Protein AF-A0A285PRT4-F1 (afdb_monomer)

Mean predicted aligned error: 6.95 Å

pLDDT: mean 87.88, std 9.85, range [46.91, 98.06]

InterPro domains:
  IPR010144 CRISPR-associated protein, Csd1-type [PF09709] (4-267)

Nearest PDB structures (foldseek):
  8dfa-assembly1_I  TM=7.332E-01  e=2.920E-06  Nitratidesulfovibrio vulgaris str. Hildenborough
  8dfo-assembly1_I  TM=7.063E-01  e=5.427E-06  Nitratidesulfovibrio vulgaris str. Hildenborough
  8g9t-assembly1_G  TM=7.443E-01  e=2.727E-01  Neisseria lactamica
  6wke-assembly2_B  TM=1.524E-01  e=1.837E+00  Streptomyces sp.

Solven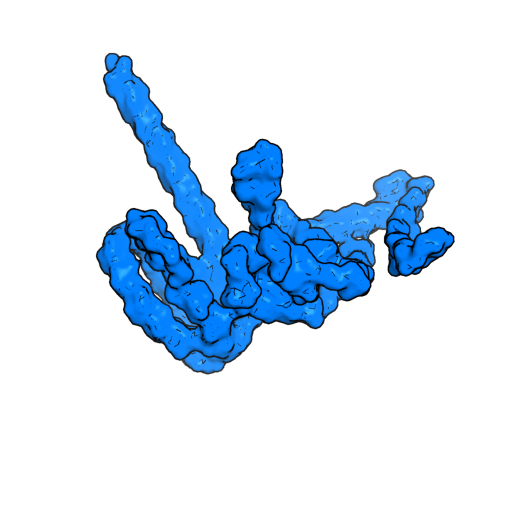t-accessible surface area (backbone atoms only — not comparable to full-atom values): 15715 Å² total; per-residue (Å²): 100,53,74,86,40,76,49,74,52,75,38,72,44,70,89,44,97,96,45,75,44,80,78,40,78,47,79,30,59,14,54,50,48,41,52,44,52,52,29,45,50,47,42,42,65,47,23,44,27,73,38,71,45,76,37,78,90,74,75,39,77,45,77,48,77,41,43,75,49,51,64,54,48,21,29,48,46,70,28,43,83,55,89,96,43,66,49,54,59,66,72,62,36,50,57,42,26,66,65,42,48,47,29,37,63,72,62,42,80,73,60,63,66,57,43,51,45,15,29,55,50,42,47,40,53,84,84,39,91,45,68,73,58,39,52,45,24,36,30,46,21,26,16,46,38,47,33,53,37,47,75,70,70,44,84,76,84,48,85,68,36,62,90,48,69,39,7,48,53,17,30,48,45,28,48,53,30,50,54,44,48,50,52,32,59,77,69,69,51,93,70,84,39,65,39,65,71,41,38,43,55,30,37,47,34,38,45,73,4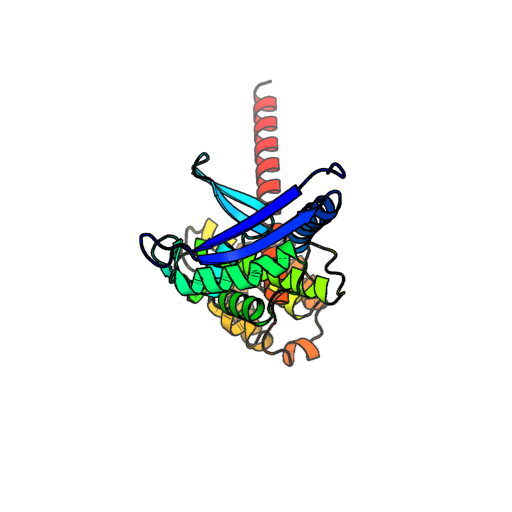1,43,57,57,41,53,65,68,42,50,68,44,50,65,71,47,45,80,78,38,44,67,60,53,49,52,45,48,55,53,55,71,73,48,59,66,70,61,42,66,68,42,60,59,54,55,46,50,16,50,31,8,21,53,34,43,43,50,51,55,51,52,50,54,51,51,55,49,51,54,51,52,53,53,51,52,54,50,53,61,59,73,75,108

Secondary structure (DSSP, 8-state):
--TT-EEEEEEEEEEETTEEEEEEEEEEETTHHHHHHHHHHHHHHHS-EEEEEEETTTTEEEEEEEPPPHHHHHHHHH-EEETTEEE--HHHHHHHHHHHHHHHHS-PPPPHHHHHHHHHHHT-GGG-S-HHHHHHHHHHHHHHHHHHHHHTT-----SS--SSHHHHHHHHHHHHHHHHHHHHHHTT-----HHHHSHHHHHH-HHHHHHHHHHHHHHHHHHHGGGGHHHHHHHHHHHHTS-HHHHHH--S--HHHHHHHHHHHHHHHHHHHHHHHHHHHHHHHHHHHHT-

Radius of gyration: 22.38 Å; Cα contacts (8 Å, |Δi|>4): 390; chains: 1; bounding box: 63×61×60 Å

Structure (mmCIF, N/CA/C/O backbone):
data_AF-A0A285PRT4-F1
#
_entry.id   AF-A0A285PRT4-F1
#
loop_
_atom_site.group_PDB
_atom_site.id
_atom_site.type_symbol
_atom_site.label_atom_id
_atom_site.label_alt_id
_atom_site.label_comp_id
_atom_site.label_asym_id
_atom_site.label_entity_id
_atom_site.label_seq_id
_atom_site.pdbx_PDB_ins_code
_atom_site.Cartn_x
_atom_site.Cartn_y
_atom_site.Cartn_z
_atom_site.occupancy
_atom_site.B_iso_or_equiv
_atom_site.auth_seq_id
_atom_site.auth_comp_id
_atom_site.auth_asym_id
_atom_site.auth_atom_id
_atom_site.pdbx_PDB_model_num
ATOM 1 N N . MET A 1 1 ? 9.765 19.095 -27.773 1.00 62.72 1 MET A N 1
ATOM 2 C CA . MET A 1 1 ? 11.198 19.286 -28.070 1.00 62.72 1 MET A CA 1
ATOM 3 C C . MET A 1 1 ? 11.356 19.760 -29.506 1.00 62.72 1 MET A C 1
ATOM 5 O O . MET A 1 1 ? 10.441 19.552 -30.297 1.00 62.72 1 MET A O 1
ATOM 9 N N . ARG A 1 2 ? 12.449 20.467 -29.826 1.00 72.88 2 ARG A N 1
ATOM 10 C CA . ARG A 1 2 ? 12.731 20.889 -31.208 1.00 72.88 2 ARG A CA 1
ATOM 11 C C . ARG A 1 2 ? 13.207 19.683 -32.026 1.00 72.88 2 ARG A C 1
ATOM 13 O O . ARG A 1 2 ? 13.774 18.753 -31.462 1.00 72.88 2 ARG A O 1
ATOM 20 N N . ALA A 1 3 ? 12.992 19.709 -33.340 1.00 71.69 3 ALA A N 1
ATOM 21 C CA . ALA A 1 3 ? 13.326 18.594 -34.232 1.00 71.69 3 ALA A CA 1
ATOM 22 C C . ALA A 1 3 ? 14.834 18.267 -34.298 1.00 71.69 3 ALA A C 1
ATOM 24 O O . ALA A 1 3 ? 15.202 17.166 -34.683 1.00 71.69 3 ALA A O 1
ATOM 25 N N . ASP A 1 4 ? 15.696 19.198 -33.892 1.00 81.19 4 ASP A N 1
ATOM 26 C CA . ASP A 1 4 ? 17.157 19.075 -33.850 1.00 81.19 4 ASP A CA 1
ATOM 27 C C . ASP A 1 4 ? 17.705 18.633 -32.479 1.00 81.19 4 ASP A C 1
ATOM 29 O O . ASP A 1 4 ? 18.915 18.523 -32.295 1.00 81.19 4 ASP A O 1
ATOM 33 N N . SER A 1 5 ? 16.836 18.399 -31.492 1.00 82.38 5 SER A N 1
ATOM 34 C CA . SER A 1 5 ? 17.254 18.006 -30.142 1.00 82.38 5 SER A CA 1
ATOM 35 C C . SER A 1 5 ? 17.653 16.528 -30.089 1.00 82.38 5 SER A C 1
ATOM 37 O O . SER A 1 5 ? 16.990 15.687 -30.680 1.00 82.38 5 SER A O 1
ATOM 39 N N . HIS A 1 6 ? 18.703 16.192 -29.341 1.00 83.56 6 HIS A N 1
ATOM 40 C CA . HIS A 1 6 ? 19.102 14.809 -29.072 1.00 83.56 6 HIS A CA 1
ATOM 41 C C . HIS A 1 6 ? 19.232 14.614 -27.561 1.00 83.56 6 HIS A C 1
ATOM 43 O O . HIS A 1 6 ? 19.940 15.372 -26.894 1.00 83.56 6 HIS A O 1
ATOM 49 N N . PHE A 1 7 ? 18.521 13.630 -27.017 1.00 82.44 7 PHE A N 1
ATOM 50 C CA . PHE A 1 7 ? 18.492 13.342 -25.588 1.00 82.44 7 PHE A CA 1
ATOM 51 C C . PHE A 1 7 ? 18.887 11.890 -25.334 1.00 82.44 7 PHE A C 1
ATOM 53 O O . PHE A 1 7 ? 18.395 10.983 -25.998 1.00 82.44 7 PHE A O 1
ATOM 60 N N . VAL A 1 8 ? 19.747 11.671 -24.340 1.00 85.38 8 VAL A N 1
ATOM 61 C CA . VAL A 1 8 ? 20.212 10.337 -23.955 1.00 85.38 8 VAL A CA 1
ATOM 62 C C . VAL A 1 8 ? 19.895 10.099 -22.486 1.00 85.38 8 VAL A C 1
ATOM 64 O O . VAL A 1 8 ? 20.327 10.856 -21.615 1.00 85.38 8 VAL A O 1
ATOM 67 N N . LEU A 1 9 ? 19.163 9.024 -22.209 1.00 84.75 9 LEU A N 1
ATOM 68 C CA . LEU A 1 9 ? 18.952 8.496 -20.871 1.00 84.75 9 LEU A CA 1
ATOM 69 C C . LEU A 1 9 ? 19.899 7.318 -20.649 1.00 84.75 9 LEU A C 1
ATOM 71 O O . LEU A 1 9 ? 19.700 6.238 -21.201 1.00 84.75 9 LEU A O 1
ATOM 75 N N . LEU A 1 10 ? 20.916 7.535 -19.818 1.00 86.38 10 LEU A N 1
ATOM 76 C CA . LEU A 1 10 ? 21.952 6.552 -19.520 1.00 86.38 10 LEU A CA 1
ATOM 77 C C . LEU A 1 10 ? 21.890 6.141 -18.043 1.00 86.38 10 LEU A C 1
ATOM 79 O O . LEU A 1 10 ? 22.011 6.976 -17.148 1.00 86.38 10 LEU A O 1
ATOM 83 N N . GLY A 1 11 ? 21.728 4.846 -17.794 1.00 83.31 11 GLY A N 1
ATOM 84 C CA . GLY A 1 11 ? 21.928 4.209 -16.499 1.00 83.31 11 GLY A CA 1
ATOM 85 C C . GLY A 1 11 ? 23.257 3.464 -16.493 1.00 83.31 11 GLY A C 1
ATOM 86 O O . GLY A 1 11 ? 23.516 2.631 -17.365 1.00 83.31 11 GLY A O 1
ATOM 87 N N . VAL A 1 12 ? 24.092 3.750 -15.498 1.00 85.44 12 VAL A N 1
ATOM 88 C CA . VAL A 1 12 ? 25.395 3.106 -15.301 1.00 85.44 12 VAL A CA 1
ATOM 89 C C . VAL A 1 12 ? 25.484 2.506 -13.905 1.00 85.44 12 VAL A C 1
ATOM 91 O O . VAL A 1 12 ? 25.003 3.107 -12.945 1.00 85.44 12 VAL A O 1
ATOM 94 N N . ASP A 1 13 ? 26.125 1.346 -13.799 1.00 79.25 13 ASP A N 1
ATOM 95 C CA . ASP A 1 13 ? 26.456 0.706 -12.528 1.00 79.25 13 ASP A CA 1
ATOM 96 C C . ASP A 1 13 ? 27.974 0.585 -12.360 1.00 79.25 13 ASP A C 1
ATOM 98 O O . ASP A 1 13 ? 28.704 0.194 -13.277 1.00 79.25 13 ASP A O 1
ATOM 102 N N . ALA A 1 14 ? 28.455 0.925 -11.166 1.00 74.94 14 ALA A N 1
ATOM 103 C CA . ALA A 1 14 ? 29.858 0.851 -10.782 1.00 74.94 14 ALA A CA 1
ATOM 104 C C . ALA A 1 14 ? 30.095 -0.417 -9.956 1.00 74.94 14 ALA A C 1
ATOM 106 O O . ALA A 1 14 ? 30.409 -0.354 -8.769 1.00 74.94 14 ALA A O 1
ATOM 107 N N . ALA A 1 15 ? 29.951 -1.582 -10.593 1.00 63.44 15 ALA A N 1
ATOM 108 C CA . ALA A 1 15 ? 30.092 -2.873 -9.919 1.00 63.44 15 ALA A CA 1
ATOM 109 C C . ALA A 1 15 ? 31.497 -3.102 -9.311 1.00 63.44 15 ALA A C 1
ATOM 111 O O . ALA A 1 15 ? 31.645 -3.885 -8.374 1.00 63.44 15 ALA A O 1
ATOM 112 N N . THR A 1 16 ? 32.537 -2.422 -9.818 1.00 66.38 16 THR A N 1
ATOM 113 C CA . THR A 1 16 ? 33.907 -2.456 -9.270 1.00 66.38 16 THR A CA 1
ATOM 114 C C . THR A 1 16 ? 34.588 -1.096 -9.397 1.00 66.38 16 THR A C 1
ATOM 116 O O . THR A 1 16 ? 34.427 -0.422 -10.415 1.00 66.38 16 THR A O 1
ATOM 119 N N . THR A 1 17 ? 35.412 -0.713 -8.418 1.00 69.50 17 THR A N 1
ATOM 120 C CA . THR A 1 17 ? 36.200 0.530 -8.457 1.00 69.50 17 THR A CA 1
ATOM 121 C C . THR A 1 17 ? 37.014 0.623 -9.752 1.00 69.50 17 THR A C 1
ATOM 123 O O . THR A 1 17 ? 37.868 -0.220 -10.017 1.00 69.50 17 THR A O 1
ATOM 126 N N . GLY A 1 18 ? 36.739 1.643 -10.570 1.00 74.62 18 GLY A N 1
ATOM 127 C CA . GLY A 1 18 ? 37.430 1.888 -11.842 1.00 74.62 18 GLY A CA 1
ATOM 128 C C . GLY A 1 18 ? 36.812 1.235 -13.088 1.00 74.62 18 GLY A C 1
ATOM 129 O O . GLY A 1 18 ? 37.337 1.450 -14.177 1.00 74.62 18 GLY A O 1
ATOM 130 N N . ARG A 1 19 ? 35.705 0.479 -12.980 1.00 78.00 19 ARG A N 1
ATOM 131 C CA . ARG A 1 19 ? 34.934 -0.013 -14.142 1.00 78.00 19 ARG A CA 1
ATOM 132 C C . ARG A 1 19 ? 33.457 0.344 -13.999 1.00 78.00 19 ARG A C 1
ATOM 134 O O . ARG A 1 19 ? 32.847 0.052 -12.974 1.00 78.00 19 ARG A O 1
ATOM 141 N N . LEU A 1 20 ? 32.896 0.939 -15.047 1.00 80.69 20 LEU A N 1
ATOM 142 C CA . LEU A 1 20 ? 31.472 1.247 -15.169 1.00 80.69 20 LEU A CA 1
ATOM 143 C C . LEU A 1 20 ? 30.858 0.342 -16.236 1.00 80.69 20 LEU A C 1
ATOM 145 O O . LEU A 1 20 ? 31.422 0.201 -17.321 1.00 80.69 20 LEU A O 1
ATOM 149 N N . SER A 1 21 ? 29.712 -0.256 -15.928 1.00 79.50 21 SER A N 1
ATOM 150 C CA . SER A 1 21 ? 28.884 -0.971 -16.898 1.00 79.50 21 SER A CA 1
ATOM 151 C C . SER A 1 21 ? 27.674 -0.117 -17.249 1.00 79.50 21 SER A C 1
ATOM 153 O O . SER A 1 21 ? 27.042 0.453 -16.362 1.00 79.50 21 SER A O 1
ATOM 155 N N . VAL A 1 22 ? 27.325 -0.044 -18.532 1.00 82.25 22 VAL A N 1
ATOM 156 C CA . VAL A 1 22 ? 26.047 0.535 -18.961 1.00 82.25 22 VAL A CA 1
ATOM 157 C C . VAL A 1 22 ? 24.962 -0.508 -18.715 1.00 82.25 22 VAL A C 1
ATOM 159 O O . VAL A 1 22 ? 25.016 -1.597 -19.279 1.00 82.25 22 VAL A O 1
ATOM 162 N N . ILE A 1 23 ? 24.002 -0.181 -17.853 1.00 80.75 23 ILE A N 1
ATOM 163 C CA . ILE A 1 23 ? 22.869 -1.054 -17.500 1.00 80.75 23 ILE A CA 1
ATOM 164 C C . ILE A 1 23 ? 21.591 -0.655 -18.241 1.00 80.75 23 ILE A C 1
ATOM 166 O O . ILE A 1 23 ? 20.692 -1.465 -18.445 1.00 80.75 23 ILE A O 1
ATOM 170 N N . PHE A 1 24 ? 21.517 0.599 -18.682 1.00 81.12 24 PHE A N 1
ATOM 171 C CA . PHE A 1 24 ? 20.391 1.134 -19.425 1.00 81.12 24 PHE A CA 1
ATOM 172 C C . PHE A 1 24 ? 20.889 2.232 -20.363 1.00 81.12 24 PHE A C 1
ATOM 174 O O . PHE A 1 24 ? 21.630 3.111 -19.936 1.00 81.12 24 PHE A O 1
ATOM 181 N N . SER A 1 25 ? 20.491 2.203 -21.630 1.00 85.00 25 SER A N 1
ATOM 182 C CA . SER A 1 25 ? 20.738 3.308 -22.555 1.00 85.00 25 SER A CA 1
ATOM 183 C C . SER A 1 25 ? 19.544 3.467 -23.478 1.00 85.00 25 SER A C 1
ATOM 185 O O . SER A 1 25 ? 19.104 2.499 -24.104 1.00 85.00 25 SER A O 1
ATOM 187 N N . ARG A 1 26 ? 19.016 4.685 -23.548 1.00 84.06 26 ARG A N 1
ATOM 188 C CA . ARG A 1 26 ? 17.986 5.084 -24.503 1.00 84.06 26 ARG A CA 1
ATOM 189 C C . ARG A 1 26 ? 18.351 6.421 -25.111 1.00 84.06 26 ARG A C 1
ATOM 191 O O . ARG A 1 26 ? 18.655 7.366 -24.390 1.00 84.06 26 ARG A O 1
ATOM 198 N N . GLU A 1 27 ? 18.279 6.486 -26.428 1.00 86.25 27 GLU A N 1
ATOM 199 C CA . GLU A 1 27 ? 18.525 7.693 -27.207 1.00 86.25 27 GLU A CA 1
ATOM 200 C C . GLU A 1 27 ? 17.211 8.128 -27.854 1.00 86.25 27 GLU A C 1
ATOM 202 O O . GLU A 1 27 ? 16.444 7.292 -28.333 1.00 86.25 27 GLU A O 1
ATOM 207 N N . TYR A 1 28 ? 16.952 9.430 -27.828 1.00 83.69 28 TYR A N 1
ATOM 208 C CA . TYR A 1 28 ? 15.753 10.063 -28.361 1.00 83.69 28 TYR A CA 1
ATOM 209 C C . TYR A 1 28 ? 16.161 11.178 -29.313 1.00 83.69 28 TYR A C 1
ATOM 211 O O . TYR A 1 28 ? 16.939 12.063 -28.938 1.00 83.69 28 TYR A O 1
ATOM 219 N N . PHE A 1 29 ? 15.608 11.160 -30.524 1.00 83.25 29 PHE A N 1
ATOM 220 C CA . PHE A 1 29 ? 15.929 12.121 -31.573 1.00 83.25 29 PHE A CA 1
ATOM 221 C C . PHE A 1 29 ? 14.733 13.031 -31.861 1.00 83.25 29 PHE A C 1
ATOM 223 O O . PHE A 1 29 ? 13.599 12.590 -32.018 1.00 83.25 29 PHE A O 1
ATOM 230 N N . GLY A 1 30 ? 14.985 14.334 -31.929 1.00 82.00 30 GLY A N 1
ATOM 231 C CA . GLY A 1 30 ? 14.007 15.352 -32.284 1.00 82.00 30 GLY A CA 1
ATOM 232 C C . GLY A 1 30 ? 12.741 15.313 -31.428 1.00 82.00 30 GLY A C 1
ATOM 233 O O . GLY A 1 30 ? 12.754 15.575 -30.222 1.00 82.00 30 GLY A O 1
ATOM 234 N N . THR A 1 31 ? 11.616 15.030 -32.080 1.00 75.69 31 THR A N 1
ATOM 235 C CA . THR A 1 31 ? 10.295 14.972 -31.451 1.00 75.69 31 THR A CA 1
ATOM 236 C C . THR A 1 31 ? 10.063 13.720 -30.616 1.00 75.69 31 THR A C 1
ATOM 238 O O . THR A 1 31 ? 9.190 13.771 -29.755 1.00 75.69 31 THR A O 1
ATOM 241 N N . ASP A 1 32 ? 10.863 12.661 -30.768 1.00 76.56 32 ASP A N 1
ATOM 242 C CA . ASP A 1 32 ? 10.726 11.419 -29.990 1.00 76.56 32 ASP A CA 1
ATOM 243 C C . ASP A 1 32 ? 10.950 11.667 -28.489 1.00 76.56 32 ASP A C 1
ATOM 245 O O . ASP A 1 32 ? 10.417 10.969 -27.631 1.00 76.56 32 ASP A O 1
ATOM 249 N N . GLY A 1 33 ? 11.688 12.726 -28.132 1.00 77.81 33 GLY A N 1
ATOM 250 C CA . GLY A 1 33 ? 11.823 13.157 -26.739 1.00 77.81 33 GLY A CA 1
ATOM 251 C C . GLY A 1 33 ? 10.496 13.595 -26.099 1.00 77.81 33 GLY A C 1
ATOM 252 O O . GLY A 1 33 ? 10.377 13.579 -24.874 1.00 77.81 33 GLY A O 1
ATOM 253 N N . ASN A 1 34 ? 9.483 13.956 -26.899 1.00 83.69 34 ASN A N 1
ATOM 254 C CA . ASN A 1 34 ? 8.129 14.188 -26.391 1.00 83.69 34 ASN A CA 1
ATOM 255 C C . ASN A 1 34 ? 7.494 12.886 -25.905 1.00 83.69 34 ASN A C 1
ATOM 257 O O . ASN A 1 34 ? 6.845 12.907 -24.865 1.00 83.69 34 ASN A O 1
ATOM 261 N N . GLU A 1 35 ? 7.742 11.763 -26.587 1.00 84.25 35 GLU A N 1
ATOM 262 C CA . GLU A 1 35 ? 7.222 10.463 -26.162 1.00 84.25 35 GLU A CA 1
ATOM 263 C C . GLU A 1 35 ? 7.737 10.118 -24.765 1.00 84.25 35 GLU A C 1
ATOM 265 O O . GLU A 1 35 ? 6.963 9.701 -23.914 1.00 84.25 35 GLU A O 1
ATOM 270 N N . LEU A 1 36 ? 9.019 10.364 -24.471 1.00 86.44 36 LEU A N 1
ATOM 271 C CA . LEU A 1 36 ? 9.554 10.158 -23.122 1.00 86.44 36 LEU A CA 1
ATOM 272 C C . LEU A 1 36 ? 8.811 10.997 -22.070 1.00 86.44 36 LEU A C 1
ATOM 274 O O . LEU A 1 36 ? 8.478 10.488 -20.999 1.00 86.44 36 LEU A O 1
ATOM 278 N N . ILE A 1 37 ? 8.558 12.277 -22.356 1.00 88.25 37 ILE A N 1
ATOM 279 C CA . ILE A 1 37 ? 7.837 13.170 -21.438 1.00 88.25 37 ILE A CA 1
ATOM 280 C C . ILE A 1 37 ? 6.412 12.656 -21.217 1.00 88.25 37 ILE A C 1
ATOM 282 O O . ILE A 1 37 ? 5.982 12.544 -20.070 1.00 88.25 37 ILE A O 1
ATOM 286 N N . GLU A 1 38 ? 5.714 12.284 -22.290 1.00 91.00 38 GLU A N 1
ATOM 287 C CA . GLU A 1 38 ? 4.366 11.713 -22.236 1.00 91.00 38 GLU A CA 1
ATOM 288 C C . GLU A 1 38 ? 4.340 10.407 -21.435 1.00 91.00 38 GLU A C 1
ATOM 290 O O . GLU A 1 38 ? 3.460 10.204 -20.601 1.00 91.00 38 GLU A O 1
ATOM 295 N N . ARG A 1 39 ? 5.337 9.534 -21.613 1.00 90.88 39 ARG A N 1
ATOM 296 C CA . ARG A 1 39 ? 5.462 8.270 -20.873 1.00 90.88 39 ARG A CA 1
ATOM 297 C C . ARG A 1 39 ? 5.710 8.495 -19.385 1.00 90.88 39 ARG A C 1
ATOM 299 O O . ARG A 1 39 ? 5.085 7.831 -18.557 1.00 90.88 39 ARG A O 1
ATOM 306 N N . ILE A 1 40 ? 6.570 9.452 -19.034 1.00 91.75 40 ILE A N 1
ATOM 307 C CA . ILE A 1 40 ? 6.801 9.850 -17.641 1.00 91.75 40 ILE A CA 1
ATOM 308 C C . ILE A 1 40 ? 5.513 10.427 -17.044 1.00 91.75 40 ILE A C 1
ATOM 310 O O . ILE A 1 40 ? 5.113 10.020 -15.953 1.00 91.75 40 ILE A O 1
ATOM 314 N N . GLU A 1 41 ? 4.832 11.332 -17.748 1.00 92.56 41 GLU A N 1
ATOM 315 C CA . GLU A 1 41 ? 3.566 11.901 -17.284 1.00 92.56 41 GLU A CA 1
ATOM 316 C C . GLU A 1 41 ? 2.513 10.808 -17.069 1.00 92.56 41 GLU A C 1
ATOM 318 O O . GLU A 1 41 ? 1.872 10.760 -16.016 1.00 92.56 41 GLU A O 1
ATOM 323 N N . GLN A 1 42 ? 2.386 9.883 -18.021 1.00 91.75 42 GLN A N 1
ATOM 324 C CA . GLN A 1 42 ? 1.471 8.752 -17.942 1.00 91.75 42 GLN A CA 1
ATOM 325 C C . GLN A 1 42 ? 1.807 7.838 -16.759 1.00 91.75 42 GLN A C 1
ATOM 327 O O . GLN A 1 42 ? 0.910 7.450 -16.014 1.00 91.75 42 GLN A O 1
ATOM 332 N N . TRP A 1 43 ? 3.086 7.533 -16.518 1.00 93.31 43 TRP A N 1
ATOM 333 C CA . TRP A 1 43 ? 3.510 6.788 -15.330 1.00 93.31 43 TRP A CA 1
ATOM 334 C C . TRP A 1 43 ? 3.087 7.498 -14.045 1.00 93.31 43 TRP A C 1
ATOM 336 O O . TRP A 1 43 ? 2.497 6.882 -13.157 1.00 93.31 43 TRP A O 1
ATOM 346 N N . HIS A 1 44 ? 3.343 8.803 -13.951 1.00 91.56 44 HIS A N 1
ATOM 347 C CA . HIS A 1 44 ? 2.955 9.592 -12.790 1.00 91.56 44 HIS A CA 1
ATOM 348 C C . HIS A 1 44 ? 1.439 9.627 -12.590 1.00 91.56 44 HIS A C 1
ATOM 350 O O . HIS A 1 44 ? 0.985 9.542 -11.453 1.00 91.56 44 HIS A O 1
ATOM 356 N N . ARG A 1 45 ? 0.660 9.704 -13.672 1.00 90.56 45 ARG A N 1
ATOM 357 C CA . ARG A 1 45 ? -0.807 9.700 -13.657 1.00 90.56 45 ARG A CA 1
ATOM 358 C C . ARG A 1 45 ? -1.387 8.338 -13.273 1.00 90.56 45 ARG A C 1
ATOM 360 O O . ARG A 1 45 ? -2.328 8.278 -12.481 1.00 90.56 45 ARG A O 1
ATOM 367 N N . ASP A 1 46 ? -0.827 7.249 -13.789 1.00 90.31 46 ASP A N 1
ATOM 368 C CA . ASP A 1 46 ? -1.331 5.884 -13.584 1.00 90.31 46 ASP A CA 1
ATOM 369 C C . ASP A 1 46 ? -0.906 5.288 -12.242 1.00 90.31 46 ASP A C 1
ATOM 371 O O . ASP A 1 46 ? -1.684 4.592 -11.588 1.00 90.31 46 ASP A O 1
ATOM 375 N N . CYS A 1 47 ? 0.306 5.603 -11.797 1.00 90.38 47 CYS A N 1
ATOM 376 C CA . CYS A 1 47 ? 0.847 5.143 -10.522 1.00 90.38 47 CYS A CA 1
ATOM 377 C C . CYS A 1 47 ? 0.636 6.161 -9.390 1.00 90.38 47 CYS A C 1
ATOM 379 O O . CYS A 1 47 ? 1.127 5.939 -8.285 1.00 90.38 47 CYS A O 1
ATOM 381 N N . ALA A 1 48 ? -0.070 7.273 -9.635 1.00 89.06 48 ALA A N 1
ATOM 382 C CA . ALA A 1 48 ? -0.418 8.236 -8.595 1.00 89.06 48 ALA A CA 1
ATOM 383 C C . ALA A 1 48 ? -1.226 7.567 -7.479 1.00 89.06 48 ALA A C 1
ATOM 385 O O . ALA A 1 48 ? -2.331 7.069 -7.702 1.00 89.06 48 ALA A O 1
ATOM 386 N N . TRP A 1 49 ? -0.692 7.615 -6.261 1.00 90.56 49 TRP A N 1
ATOM 387 C CA . TRP A 1 49 ? -1.391 7.165 -5.066 1.00 90.56 49 TRP A CA 1
ATOM 388 C C . TRP A 1 49 ? -1.108 8.073 -3.868 1.00 90.56 49 TRP A C 1
ATOM 390 O O . TRP A 1 49 ? -0.253 8.959 -3.923 1.00 90.56 49 TRP A O 1
ATOM 400 N N . ASN A 1 50 ? -1.842 7.866 -2.775 1.00 81.69 50 ASN A N 1
ATOM 401 C CA . ASN A 1 50 ? -1.619 8.571 -1.520 1.00 81.69 50 ASN A CA 1
ATOM 402 C C . ASN A 1 50 ? -0.328 8.066 -0.869 1.00 81.69 50 ASN A C 1
ATOM 404 O O . ASN A 1 50 ? -0.285 6.996 -0.258 1.00 81.69 50 ASN A O 1
ATOM 408 N N . VAL A 1 51 ? 0.736 8.852 -0.992 1.00 74.06 51 VAL A N 1
ATOM 409 C CA . VAL A 1 51 ? 2.034 8.576 -0.381 1.00 74.06 51 VAL A CA 1
ATOM 410 C C . VAL A 1 51 ? 2.135 9.359 0.919 1.00 74.06 51 VAL A C 1
ATOM 412 O O . VAL A 1 51 ? 1.765 10.532 1.005 1.00 74.06 51 VAL A O 1
ATOM 415 N N . SER A 1 52 ? 2.661 8.712 1.958 1.00 69.44 52 SER A N 1
ATOM 416 C CA . SER A 1 52 ? 3.035 9.397 3.192 1.00 69.44 52 SER A CA 1
ATOM 417 C C . SER A 1 52 ? 4.553 9.442 3.305 1.00 69.44 52 SER A C 1
ATOM 419 O O . SER A 1 52 ? 5.222 8.413 3.274 1.00 69.44 52 SER A O 1
ATOM 421 N N . SER A 1 53 ? 5.106 10.642 3.457 1.00 65.81 53 SER A N 1
ATOM 422 C CA . SER A 1 53 ? 6.548 10.844 3.605 1.00 65.81 53 SER A CA 1
ATOM 423 C C . SER A 1 53 ? 6.850 11.725 4.806 1.00 65.81 53 SER A C 1
ATOM 425 O O . SER A 1 53 ? 6.054 12.584 5.190 1.00 65.81 53 SER A O 1
ATOM 427 N N . TYR A 1 54 ? 7.997 11.495 5.443 1.00 66.38 54 TYR A N 1
ATOM 428 C CA . TYR A 1 54 ? 8.473 12.364 6.510 1.00 66.38 54 TYR A CA 1
ATOM 429 C C . TYR A 1 54 ? 9.169 13.580 5.906 1.00 66.38 54 TYR A C 1
ATOM 431 O O . TYR A 1 54 ? 10.254 13.479 5.332 1.00 66.38 54 TYR A O 1
ATOM 439 N N . ASN A 1 55 ? 8.562 14.754 6.060 1.00 70.69 55 ASN A N 1
ATOM 440 C CA . ASN A 1 55 ? 9.187 15.991 5.637 1.00 70.69 55 ASN A CA 1
ATOM 441 C C . ASN A 1 55 ? 10.175 16.450 6.717 1.00 70.69 55 ASN A C 1
ATOM 443 O O . ASN A 1 55 ? 9.771 16.953 7.765 1.00 70.69 55 ASN A O 1
ATOM 447 N N . LYS A 1 56 ? 11.478 16.312 6.436 1.00 70.75 56 LYS A N 1
ATOM 448 C CA . LYS A 1 56 ? 12.560 16.728 7.345 1.00 70.75 56 LYS A CA 1
ATOM 449 C C . LYS A 1 56 ? 12.543 18.228 7.661 1.00 70.75 56 LYS A C 1
ATOM 451 O O . LYS A 1 56 ? 12.939 18.609 8.753 1.00 70.75 56 LYS A O 1
ATOM 456 N N . LYS A 1 57 ? 12.093 19.088 6.742 1.00 75.19 57 LYS A N 1
ATOM 457 C CA . LYS A 1 57 ? 12.035 20.541 6.989 1.00 75.19 57 LYS A CA 1
ATOM 458 C C . LYS A 1 57 ? 10.902 20.892 7.948 1.00 75.19 57 LYS A C 1
ATOM 460 O O . LYS A 1 57 ? 11.082 21.698 8.846 1.00 75.19 57 LYS A O 1
ATOM 465 N N . LEU A 1 58 ? 9.747 20.257 7.765 1.00 72.00 58 LEU A N 1
ATOM 466 C CA . LEU A 1 58 ? 8.556 20.509 8.577 1.00 72.00 58 LEU A CA 1
ATOM 467 C C . LEU A 1 58 ? 8.490 19.641 9.844 1.00 72.00 58 LEU A C 1
ATOM 469 O O . LEU A 1 58 ? 7.530 19.773 10.598 1.00 72.00 58 LEU A O 1
ATOM 473 N N . GLN A 1 59 ? 9.451 18.726 10.033 1.00 71.62 59 GLN A N 1
ATOM 474 C CA . GLN A 1 59 ? 9.490 17.723 11.109 1.00 71.62 59 GLN A CA 1
ATOM 475 C C . GLN A 1 59 ? 8.142 17.008 11.308 1.00 71.62 59 GLN A C 1
ATOM 477 O O . GLN A 1 59 ? 7.720 16.698 12.419 1.00 71.62 59 GLN A O 1
ATOM 482 N N . LYS A 1 60 ? 7.426 16.770 10.203 1.00 67.81 60 LYS A N 1
ATOM 483 C CA . LYS A 1 60 ? 6.102 16.146 10.216 1.00 67.81 60 LYS A CA 1
ATOM 484 C C . LYS A 1 60 ? 5.897 15.260 9.002 1.00 67.81 60 LYS A C 1
ATOM 486 O O . LYS A 1 60 ? 6.455 15.494 7.927 1.00 67.81 60 LYS A O 1
ATOM 491 N N . ARG A 1 61 ? 5.047 14.249 9.170 1.00 64.06 61 ARG A N 1
ATOM 492 C CA . ARG A 1 61 ? 4.527 13.455 8.056 1.00 64.06 61 ARG A CA 1
ATOM 493 C C . ARG A 1 61 ? 3.636 14.334 7.186 1.00 64.06 61 ARG A C 1
ATOM 495 O O . ARG A 1 61 ? 2.717 14.983 7.683 1.00 64.06 61 ARG A O 1
ATOM 502 N N . VAL A 1 62 ? 3.916 14.334 5.892 1.00 69.19 62 VAL A N 1
ATOM 503 C CA . VAL A 1 62 ? 3.079 14.943 4.863 1.00 69.19 62 VAL A CA 1
ATOM 504 C C . VAL A 1 62 ? 2.484 13.836 4.009 1.00 69.19 62 VAL A C 1
ATOM 506 O O . VAL A 1 62 ? 3.145 12.835 3.724 1.00 69.19 62 VAL A O 1
ATOM 509 N N . TYR A 1 63 ? 1.223 14.020 3.643 1.00 74.19 63 TYR A N 1
ATOM 510 C CA . TYR A 1 63 ? 0.541 13.183 2.670 1.00 74.19 63 TYR A CA 1
ATOM 511 C C . TYR A 1 63 ? 0.508 13.957 1.363 1.00 74.19 63 TYR A C 1
ATOM 513 O O . TYR A 1 63 ? 0.177 15.143 1.370 1.00 74.19 63 TYR A O 1
ATOM 521 N N . PHE A 1 64 ? 0.887 13.307 0.275 1.00 80.62 64 PHE A N 1
ATOM 522 C CA . PHE A 1 64 ? 0.819 13.881 -1.059 1.00 80.62 64 PHE A CA 1
ATOM 523 C C . PHE A 1 64 ? 0.448 12.786 -2.053 1.00 80.62 64 PHE A C 1
ATOM 525 O O . PHE A 1 64 ? 0.715 11.606 -1.821 1.00 80.62 64 PHE A O 1
ATOM 532 N N . THR A 1 65 ? -0.178 13.181 -3.153 1.00 86.06 65 THR A N 1
ATOM 533 C CA . THR A 1 65 ? -0.462 12.270 -4.257 1.00 86.06 65 THR A CA 1
ATOM 534 C C . THR A 1 65 ? 0.755 12.228 -5.170 1.00 86.06 65 THR A C 1
ATOM 536 O O . THR A 1 65 ? 1.215 13.271 -5.634 1.00 86.06 65 THR A O 1
ATOM 539 N N . GLY A 1 66 ? 1.301 11.041 -5.410 1.00 87.88 66 GLY A N 1
ATOM 540 C CA . GLY A 1 66 ? 2.471 10.876 -6.268 1.00 87.88 66 GLY A CA 1
ATOM 541 C C . GLY A 1 66 ? 2.690 9.427 -6.675 1.00 87.88 66 GLY A C 1
ATOM 542 O O . GLY A 1 66 ? 2.129 8.518 -6.067 1.00 87.88 66 GLY A O 1
ATOM 543 N N . ALA A 1 67 ? 3.497 9.224 -7.715 1.00 91.38 67 ALA A N 1
ATOM 544 C CA . ALA A 1 67 ? 3.925 7.894 -8.123 1.00 91.38 67 ALA A CA 1
ATOM 545 C C . ALA A 1 67 ? 5.187 7.473 -7.357 1.00 91.38 67 ALA A C 1
ATOM 547 O O . ALA A 1 67 ? 6.087 8.302 -7.171 1.00 91.38 67 ALA A O 1
ATOM 548 N N . PRO A 1 68 ? 5.280 6.205 -6.924 1.00 92.25 68 PRO A N 1
ATOM 549 C CA . PRO A 1 68 ? 6.476 5.705 -6.271 1.00 92.25 68 PRO A CA 1
ATOM 550 C C . PRO A 1 68 ? 7.645 5.650 -7.260 1.00 92.25 68 PRO A C 1
ATOM 552 O O . PRO A 1 68 ? 7.485 5.333 -8.443 1.00 92.25 68 PRO A O 1
ATOM 555 N N . SER A 1 69 ? 8.845 5.950 -6.762 1.00 91.75 69 SER A N 1
ATOM 556 C CA . SER A 1 69 ? 10.066 5.823 -7.568 1.00 91.75 69 SER A CA 1
ATOM 557 C C . SER A 1 69 ? 10.409 4.346 -7.830 1.00 91.75 69 SER A C 1
ATOM 559 O O . SER A 1 69 ? 10.085 3.498 -6.994 1.00 91.75 69 SER A O 1
ATOM 561 N N . PRO A 1 70 ? 11.136 4.006 -8.916 1.00 93.75 70 PRO A N 1
ATOM 562 C CA . PRO A 1 70 ? 11.621 2.639 -9.144 1.00 93.75 70 PRO A CA 1
ATOM 563 C C . PRO A 1 70 ? 12.379 2.056 -7.949 1.00 93.75 70 PRO A C 1
ATOM 565 O O . PRO A 1 70 ? 12.199 0.894 -7.592 1.00 93.75 70 PRO A O 1
ATOM 568 N N . TYR A 1 71 ? 13.198 2.884 -7.297 1.00 93.12 71 TYR A N 1
ATOM 569 C CA . TYR A 1 71 ? 13.966 2.494 -6.118 1.00 93.12 71 TYR A CA 1
ATOM 570 C C . TYR A 1 71 ? 13.061 2.182 -4.919 1.00 93.12 71 TYR A C 1
ATOM 572 O O . TYR A 1 71 ? 13.255 1.187 -4.225 1.00 93.12 71 TYR A O 1
ATOM 580 N N . GLU A 1 72 ? 12.030 2.998 -4.697 1.00 92.88 72 GLU A N 1
ATOM 581 C CA . GLU A 1 72 ? 11.038 2.762 -3.647 1.00 92.88 72 GLU A CA 1
ATOM 582 C C . GLU A 1 72 ? 10.217 1.494 -3.902 1.00 92.88 72 GLU A C 1
ATOM 584 O O . GLU A 1 72 ? 10.012 0.713 -2.971 1.00 92.88 72 GLU A O 1
ATOM 589 N N . ILE A 1 73 ? 9.813 1.249 -5.154 1.00 96.12 73 ILE A N 1
ATOM 590 C CA . ILE A 1 73 ? 9.154 0.001 -5.554 1.00 96.12 73 ILE A CA 1
ATOM 591 C C . ILE A 1 73 ? 10.054 -1.192 -5.230 1.00 96.12 73 ILE A C 1
ATOM 593 O O . ILE A 1 73 ? 9.617 -2.132 -4.563 1.00 96.12 73 ILE A O 1
ATOM 597 N N . ALA A 1 74 ? 11.320 -1.146 -5.646 1.00 96.62 74 ALA A N 1
ATOM 598 C CA . ALA A 1 74 ? 12.283 -2.211 -5.397 1.00 96.62 74 ALA A CA 1
ATOM 599 C C . ALA A 1 74 ? 12.484 -2.474 -3.895 1.00 96.62 74 ALA A C 1
ATOM 601 O O . ALA A 1 74 ? 12.454 -3.628 -3.461 1.00 96.62 74 ALA A O 1
ATOM 602 N N . LEU A 1 75 ? 12.625 -1.422 -3.081 1.00 95.62 75 LEU A N 1
ATOM 603 C CA . LEU A 1 75 ? 12.744 -1.547 -1.627 1.00 95.62 75 LEU A CA 1
ATOM 604 C C . LEU A 1 75 ? 11.485 -2.139 -0.992 1.00 95.62 75 LEU A C 1
ATOM 606 O O . LEU A 1 75 ? 11.593 -3.030 -0.152 1.00 95.62 75 LEU A O 1
ATOM 610 N N . CYS A 1 76 ? 10.299 -1.674 -1.379 1.00 95.81 76 CYS A N 1
ATOM 611 C CA . CYS A 1 76 ? 9.045 -2.168 -0.811 1.00 95.81 76 CYS A CA 1
ATOM 612 C C . CYS A 1 76 ? 8.753 -3.619 -1.215 1.00 95.81 76 CYS A C 1
ATOM 614 O O . CYS A 1 76 ? 8.127 -4.342 -0.441 1.00 95.81 76 CYS A O 1
ATOM 616 N N . THR A 1 77 ? 9.257 -4.047 -2.375 1.00 96.94 77 THR A N 1
ATOM 617 C CA . THR A 1 77 ? 9.141 -5.423 -2.874 1.00 96.94 77 THR A CA 1
ATOM 618 C C . THR A 1 77 ? 10.151 -6.352 -2.189 1.00 96.94 77 THR A C 1
ATOM 620 O O . THR A 1 77 ? 9.773 -7.354 -1.589 1.00 96.94 77 THR A O 1
ATOM 623 N N . TYR A 1 78 ? 11.444 -6.011 -2.195 1.00 96.81 78 TYR A N 1
ATOM 624 C CA . TYR A 1 78 ? 12.514 -6.949 -1.814 1.00 96.81 78 TYR A CA 1
ATOM 625 C C . TYR A 1 78 ? 13.255 -6.601 -0.517 1.00 96.81 78 TYR A C 1
ATOM 627 O O . TYR A 1 78 ? 13.973 -7.434 0.037 1.00 96.81 78 TYR A O 1
ATOM 635 N N . GLY A 1 79 ? 13.096 -5.386 0.002 1.00 94.81 79 GLY A N 1
ATOM 636 C CA . GLY A 1 79 ? 13.772 -4.934 1.216 1.00 94.81 79 GLY A CA 1
ATOM 637 C C . GLY A 1 79 ? 13.189 -5.523 2.503 1.00 94.81 79 GLY A C 1
ATOM 638 O O . GLY A 1 79 ? 12.161 -6.200 2.526 1.00 94.81 79 GLY A O 1
ATOM 639 N N . ARG A 1 80 ? 13.838 -5.250 3.631 1.00 93.88 80 ARG A N 1
ATOM 640 C CA . ARG A 1 80 ? 13.374 -5.592 4.983 1.00 93.88 80 ARG A CA 1
ATOM 641 C C . ARG A 1 80 ? 13.467 -4.365 5.878 1.00 93.88 80 ARG A C 1
ATOM 643 O O . ARG A 1 80 ? 14.280 -3.473 5.640 1.00 93.88 80 ARG A O 1
ATOM 650 N N . GLU A 1 81 ? 12.616 -4.313 6.897 1.00 92.69 81 GLU A N 1
ATOM 651 C CA . GLU A 1 81 ? 12.696 -3.263 7.908 1.00 92.69 81 GLU A CA 1
ATOM 652 C C . GLU A 1 81 ? 14.017 -3.380 8.675 1.00 92.69 81 GLU A C 1
ATOM 654 O O . GLU A 1 81 ? 14.338 -4.420 9.248 1.00 92.69 81 GLU A O 1
ATOM 659 N N . GLN A 1 82 ? 14.786 -2.295 8.666 1.00 90.81 82 GLN A N 1
ATOM 660 C CA . GLN A 1 82 ? 16.038 -2.152 9.394 1.00 90.81 82 GLN A CA 1
ATOM 661 C C . GLN A 1 82 ? 16.041 -0.786 10.082 1.00 90.81 82 GLN A C 1
ATOM 663 O O . GLN A 1 82 ? 16.267 0.256 9.454 1.00 90.81 82 GLN A O 1
ATOM 668 N N . GLY A 1 83 ? 15.756 -0.790 11.386 1.00 87.38 83 GLY A N 1
ATOM 669 C CA . GLY A 1 83 ? 15.563 0.433 12.161 1.00 87.38 83 GLY A CA 1
ATOM 670 C C . GLY A 1 83 ? 14.366 1.231 11.642 1.00 87.38 83 GLY A C 1
ATOM 671 O O . GLY A 1 83 ? 13.260 0.713 11.569 1.00 87.38 83 GLY A O 1
ATOM 672 N N . ASN A 1 84 ? 14.597 2.481 11.239 1.00 84.75 84 ASN A N 1
ATOM 673 C CA . ASN A 1 84 ? 13.546 3.407 10.798 1.00 84.75 84 ASN A CA 1
ATOM 674 C C . ASN A 1 84 ? 13.369 3.457 9.268 1.00 84.75 84 ASN A C 1
ATOM 676 O O . ASN A 1 84 ? 12.808 4.420 8.746 1.00 84.75 84 ASN A O 1
ATOM 680 N N . SER A 1 85 ? 13.883 2.464 8.539 1.00 87.88 85 SER A N 1
ATOM 681 C CA . SER A 1 85 ? 13.878 2.437 7.070 1.00 87.88 85 SER A CA 1
ATOM 682 C C . SER A 1 85 ? 13.741 1.020 6.521 1.00 87.88 85 SER A C 1
ATOM 684 O O . SER A 1 85 ? 14.096 0.056 7.198 1.00 87.88 85 SER A O 1
ATOM 686 N N . ILE A 1 86 ? 13.280 0.895 5.277 1.00 91.12 86 ILE A N 1
ATOM 687 C CA . ILE A 1 86 ? 13.351 -0.357 4.520 1.00 91.12 86 ILE A CA 1
ATOM 688 C C . ILE A 1 86 ? 14.677 -0.369 3.762 1.00 91.12 86 ILE A C 1
ATOM 690 O O . ILE A 1 86 ? 14.978 0.575 3.034 1.00 91.12 86 ILE A O 1
ATOM 694 N N . LYS A 1 87 ? 15.469 -1.427 3.941 1.00 91.88 87 LYS A N 1
ATOM 695 C CA . LYS A 1 87 ? 16.751 -1.621 3.254 1.00 91.88 87 LYS A CA 1
ATOM 696 C C . LYS A 1 87 ? 16.778 -2.976 2.564 1.00 91.88 87 LYS A C 1
ATOM 698 O O . LYS A 1 87 ? 16.253 -3.953 3.095 1.00 91.88 87 LYS A O 1
ATOM 703 N N . GLY A 1 88 ? 17.388 -3.037 1.389 1.00 91.06 88 GLY A N 1
ATOM 704 C CA . GLY A 1 88 ? 17.617 -4.272 0.644 1.00 91.06 88 GLY A CA 1
ATOM 705 C C . GLY A 1 88 ? 19.077 -4.391 0.237 1.00 91.06 88 GLY A C 1
ATOM 706 O O . GLY A 1 88 ? 19.841 -3.440 0.372 1.00 91.06 88 GLY A O 1
ATOM 707 N N . THR A 1 89 ? 19.467 -5.564 -0.247 1.00 91.94 89 THR A N 1
ATOM 708 C CA . THR A 1 89 ? 20.796 -5.778 -0.824 1.00 91.94 89 THR A CA 1
ATOM 709 C C . THR A 1 89 ? 20.915 -4.998 -2.129 1.00 91.94 89 THR A C 1
ATOM 711 O O . THR A 1 89 ? 20.079 -5.194 -3.011 1.00 91.94 89 THR A O 1
ATOM 714 N N . ASP A 1 90 ? 21.959 -4.181 -2.280 1.00 87.69 90 ASP A N 1
ATOM 715 C CA . ASP A 1 90 ? 22.128 -3.275 -3.429 1.00 87.69 90 ASP A CA 1
ATOM 716 C C . ASP A 1 90 ? 21.940 -3.982 -4.774 1.00 87.69 90 ASP A C 1
ATOM 718 O O . ASP A 1 90 ? 21.166 -3.520 -5.605 1.00 87.69 90 ASP A O 1
ATOM 722 N N . LYS A 1 91 ? 22.525 -5.176 -4.942 1.00 88.94 91 LYS A N 1
ATOM 723 C CA . LYS A 1 91 ? 22.370 -5.995 -6.155 1.00 88.94 91 LYS A CA 1
ATOM 724 C C . LYS A 1 91 ? 20.913 -6.368 -6.460 1.00 88.94 91 LYS A C 1
ATOM 726 O O . LYS A 1 91 ? 20.489 -6.329 -7.608 1.00 88.94 91 LYS A O 1
ATOM 731 N N . VAL A 1 92 ? 20.138 -6.746 -5.443 1.00 93.00 92 VAL A N 1
ATOM 732 C CA . VAL A 1 92 ? 18.723 -7.125 -5.618 1.00 93.00 92 VAL A CA 1
ATOM 733 C C . VAL A 1 92 ? 17.887 -5.898 -5.970 1.00 93.00 92 VAL A C 1
ATOM 735 O O . VAL A 1 92 ? 17.015 -5.969 -6.833 1.00 93.00 92 VAL A O 1
ATOM 738 N N . ILE A 1 93 ? 18.174 -4.765 -5.326 1.00 93.81 93 ILE A N 1
ATOM 739 C CA . ILE A 1 93 ? 17.474 -3.506 -5.572 1.00 93.81 93 ILE A CA 1
ATOM 740 C C . ILE A 1 93 ? 17.795 -2.959 -6.966 1.00 93.81 93 ILE A C 1
ATOM 742 O O . ILE A 1 93 ? 16.868 -2.593 -7.682 1.00 93.81 93 ILE A O 1
ATOM 746 N N . ALA A 1 94 ? 19.063 -2.975 -7.383 1.00 89.81 94 ALA A N 1
ATOM 747 C CA . ALA A 1 94 ? 19.490 -2.572 -8.722 1.00 89.81 94 ALA A CA 1
ATOM 748 C C . ALA A 1 94 ? 18.800 -3.412 -9.807 1.00 89.81 94 ALA A C 1
ATOM 750 O O . ALA A 1 94 ? 18.123 -2.854 -10.668 1.00 89.81 94 ALA A O 1
ATOM 751 N N . ASN A 1 95 ? 18.833 -4.745 -9.683 1.00 91.50 95 ASN A N 1
ATOM 752 C CA . ASN A 1 95 ? 18.155 -5.647 -10.620 1.00 91.50 95 ASN A CA 1
ATOM 753 C C . ASN A 1 95 ? 16.644 -5.368 -10.718 1.00 91.50 95 ASN A C 1
ATOM 755 O O . ASN A 1 95 ? 16.050 -5.457 -11.790 1.00 91.50 95 ASN A O 1
ATOM 759 N N . ALA A 1 96 ? 15.988 -5.051 -9.600 1.00 94.38 96 ALA A N 1
ATOM 760 C CA . ALA A 1 96 ? 14.571 -4.702 -9.606 1.00 94.38 96 ALA A CA 1
ATOM 761 C C . ALA A 1 96 ? 14.316 -3.355 -10.303 1.00 94.38 96 ALA A C 1
ATOM 763 O O . ALA A 1 96 ? 13.381 -3.248 -11.095 1.00 94.38 96 ALA A O 1
ATOM 764 N N . VAL A 1 97 ? 15.158 -2.347 -10.055 1.00 93.56 97 VAL A N 1
ATOM 765 C CA . VAL A 1 97 ? 15.084 -1.036 -10.719 1.00 93.56 97 VAL A CA 1
ATOM 766 C C . VAL A 1 97 ? 15.267 -1.171 -12.230 1.00 93.56 97 VAL A C 1
ATOM 768 O O . VAL A 1 97 ? 14.474 -0.607 -12.982 1.00 93.56 97 VAL A O 1
ATOM 771 N N . GLU A 1 98 ? 16.235 -1.968 -12.684 1.00 91.50 98 GLU A N 1
ATOM 772 C CA . GLU A 1 98 ? 16.473 -2.244 -14.108 1.00 91.50 98 GLU A CA 1
ATOM 773 C C . GLU A 1 98 ? 15.254 -2.861 -14.807 1.00 91.50 98 GLU A C 1
ATOM 775 O O . GLU A 1 98 ? 14.997 -2.574 -15.973 1.00 91.50 98 GLU A O 1
ATOM 780 N N . ARG A 1 99 ? 14.452 -3.662 -14.092 1.00 93.50 99 ARG A N 1
ATOM 781 C CA . ARG A 1 99 ? 13.200 -4.232 -14.620 1.00 93.50 99 ARG A CA 1
ATOM 782 C C . ARG A 1 99 ? 12.057 -3.215 -14.679 1.00 93.50 99 ARG A C 1
ATOM 784 O O . ARG A 1 99 ? 11.181 -3.341 -15.530 1.00 93.50 99 ARG A O 1
ATOM 791 N N . ILE A 1 100 ? 12.053 -2.220 -13.791 1.00 94.88 100 ILE A N 1
ATOM 792 C CA . ILE A 1 100 ? 10.994 -1.201 -13.695 1.00 94.88 100 ILE A CA 1
ATOM 793 C C . ILE A 1 100 ? 11.241 -0.046 -14.669 1.00 94.88 100 ILE A C 1
ATOM 795 O O . ILE A 1 100 ? 10.286 0.471 -15.241 1.00 94.88 100 ILE A O 1
ATOM 799 N N . LEU A 1 101 ? 12.498 0.350 -14.895 1.00 91.88 101 LEU A N 1
ATOM 800 C CA . LEU A 1 101 ? 12.843 1.483 -15.763 1.00 91.88 101 LEU A C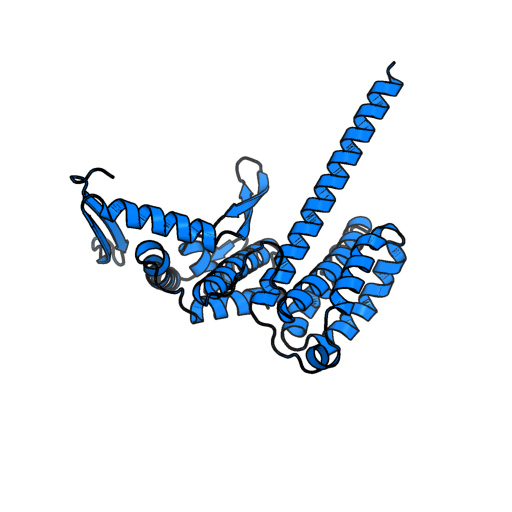A 1
ATOM 801 C C . LEU A 1 101 ? 12.209 1.398 -17.168 1.00 91.88 101 LEU A C 1
ATOM 803 O O . LEU A 1 101 ? 11.576 2.373 -17.573 1.00 91.88 101 LEU A O 1
ATOM 807 N N . PRO A 1 102 ? 12.250 0.256 -17.885 1.00 92.00 102 PRO A N 1
ATOM 808 C CA . PRO A 1 102 ? 11.568 0.110 -19.171 1.00 92.00 102 PRO A CA 1
ATOM 809 C C . PRO A 1 102 ? 10.044 0.292 -19.109 1.00 92.00 102 PRO A C 1
ATOM 811 O O . PRO A 1 102 ? 9.430 0.630 -20.116 1.00 92.00 102 PRO A O 1
ATOM 814 N N . CYS A 1 103 ? 9.413 0.084 -17.950 1.00 93.75 103 CYS A N 1
ATOM 815 C CA . CYS A 1 103 ? 7.973 0.302 -17.780 1.00 93.75 103 CYS A CA 1
ATOM 816 C C . CYS A 1 103 ? 7.627 1.796 -17.800 1.00 93.75 103 CYS A C 1
ATOM 818 O O . CYS A 1 103 ? 6.573 2.191 -18.289 1.00 93.75 103 CYS A O 1
ATOM 820 N N . ILE A 1 104 ? 8.544 2.631 -17.304 1.00 92.62 104 ILE A N 1
ATOM 821 C CA . ILE A 1 104 ? 8.411 4.091 -17.311 1.00 92.62 104 ILE A CA 1
ATOM 822 C C . ILE A 1 104 ? 8.816 4.649 -18.670 1.00 92.62 104 ILE A C 1
ATOM 824 O O . ILE A 1 104 ? 8.118 5.483 -19.225 1.00 92.62 104 ILE A O 1
ATOM 828 N N . VAL A 1 105 ? 9.953 4.194 -19.192 1.00 91.06 105 VAL A N 1
ATOM 829 C CA . VAL A 1 105 ? 10.611 4.810 -20.346 1.00 91.06 105 VAL A CA 1
ATOM 830 C C . VAL A 1 105 ? 10.024 4.320 -21.673 1.00 91.06 105 VAL A C 1
ATOM 832 O O . VAL A 1 105 ? 9.766 5.122 -22.564 1.00 91.06 105 VAL A O 1
ATOM 835 N N . ASP A 1 106 ? 9.753 3.017 -21.782 1.00 88.56 106 ASP A N 1
ATOM 836 C CA . ASP A 1 106 ? 9.224 2.395 -23.004 1.00 88.56 106 ASP A CA 1
ATOM 837 C C . ASP A 1 106 ? 7.717 2.085 -22.900 1.00 88.56 106 ASP A C 1
ATOM 839 O O . ASP A 1 106 ? 7.126 1.538 -23.828 1.00 88.56 106 ASP A O 1
ATOM 843 N N . GLY A 1 107 ? 7.085 2.367 -21.754 1.00 88.94 107 GLY A N 1
ATOM 844 C CA . GLY A 1 107 ? 5.681 2.030 -21.509 1.00 88.94 107 GLY A CA 1
ATOM 845 C C . GLY A 1 107 ? 5.396 0.526 -21.439 1.00 88.94 107 GLY A C 1
ATOM 846 O O . GLY A 1 107 ? 4.273 0.111 -21.724 1.00 88.94 107 GLY A O 1
ATOM 847 N N . LYS A 1 108 ? 6.396 -0.302 -21.102 1.00 92.56 108 LYS A N 1
ATOM 848 C CA . LYS A 1 108 ? 6.184 -1.742 -20.888 1.00 92.56 108 LYS A CA 1
ATOM 849 C C . LYS A 1 108 ? 5.266 -1.996 -19.691 1.00 92.56 108 LYS A C 1
ATOM 851 O O . LYS A 1 108 ? 5.247 -1.223 -18.737 1.00 92.56 108 LYS A O 1
ATOM 856 N N . ILE A 1 109 ? 4.573 -3.130 -19.739 1.00 93.44 109 ILE A N 1
ATOM 857 C CA . ILE A 1 109 ? 3.739 -3.621 -18.639 1.00 93.44 109 ILE A CA 1
ATOM 858 C C . ILE A 1 109 ? 4.615 -3.880 -17.411 1.00 93.44 109 ILE A C 1
ATOM 860 O O . ILE A 1 109 ? 5.686 -4.490 -17.524 1.00 93.44 109 ILE A O 1
ATOM 864 N N . VAL A 1 110 ? 4.148 -3.447 -16.239 1.00 94.00 110 VAL A N 1
ATOM 865 C CA . VAL A 1 110 ? 4.851 -3.711 -14.979 1.00 94.00 110 VAL A CA 1
ATOM 866 C C . VAL A 1 110 ? 4.923 -5.225 -14.733 1.00 94.00 110 VAL A C 1
ATOM 868 O O . VAL A 1 110 ? 3.908 -5.911 -14.836 1.00 94.00 110 VAL A O 1
ATOM 871 N N . PRO A 1 111 ? 6.088 -5.791 -14.361 1.00 95.81 111 PRO A N 1
ATOM 872 C CA . PRO A 1 111 ? 6.184 -7.219 -14.094 1.00 95.81 111 PRO A CA 1
ATOM 873 C C . PRO A 1 111 ? 5.228 -7.676 -12.982 1.00 95.81 111 PRO A C 1
ATOM 875 O O . PRO A 1 111 ? 5.271 -7.182 -11.851 1.00 95.81 111 PRO A O 1
ATOM 878 N N . VAL A 1 112 ? 4.380 -8.656 -13.306 1.00 94.94 112 VAL A N 1
ATOM 879 C CA . VAL A 1 112 ? 3.324 -9.166 -12.415 1.00 94.94 112 VAL A CA 1
ATOM 880 C C . VAL A 1 112 ? 3.894 -9.745 -11.119 1.00 94.94 112 VAL A C 1
ATOM 882 O O . VAL A 1 112 ? 3.259 -9.643 -10.073 1.00 94.94 112 VAL A O 1
ATOM 885 N N . ASP A 1 113 ? 5.091 -10.332 -11.155 1.00 96.94 113 ASP A N 1
ATOM 886 C CA . ASP A 1 113 ? 5.779 -10.847 -9.968 1.00 96.94 113 ASP A CA 1
ATOM 887 C C . ASP A 1 113 ? 6.141 -9.734 -8.975 1.00 96.94 113 ASP A C 1
ATOM 889 O O . ASP A 1 113 ? 5.940 -9.914 -7.776 1.00 96.94 113 ASP A O 1
ATOM 893 N N . ILE A 1 114 ? 6.581 -8.564 -9.459 1.00 97.38 114 ILE A N 1
ATOM 894 C CA . ILE A 1 114 ? 6.877 -7.404 -8.603 1.00 97.38 114 ILE A CA 1
ATOM 895 C C . ILE A 1 114 ? 5.593 -6.920 -7.925 1.00 97.38 114 ILE A C 1
ATOM 897 O O . ILE A 1 114 ? 5.575 -6.707 -6.712 1.00 97.38 114 ILE A O 1
ATOM 901 N N . MET A 1 115 ? 4.505 -6.782 -8.692 1.00 96.12 115 MET A N 1
ATOM 902 C CA . MET A 1 115 ? 3.213 -6.355 -8.150 1.00 96.12 115 MET A CA 1
ATOM 903 C C . MET A 1 115 ? 2.673 -7.355 -7.119 1.00 96.12 115 MET A C 1
ATOM 905 O O . MET A 1 115 ? 2.305 -6.957 -6.014 1.00 96.12 115 MET A O 1
ATOM 909 N N . ARG A 1 116 ? 2.677 -8.656 -7.436 1.00 96.69 116 ARG A N 1
ATOM 910 C CA . ARG A 1 116 ? 2.195 -9.701 -6.520 1.00 96.69 116 ARG A CA 1
ATOM 911 C C . ARG A 1 116 ? 3.001 -9.749 -5.229 1.00 96.69 116 ARG A C 1
ATOM 913 O O . ARG A 1 116 ? 2.403 -9.860 -4.163 1.00 96.69 116 ARG A O 1
ATOM 920 N N . GLU A 1 117 ? 4.324 -9.631 -5.307 1.00 97.81 117 GLU A N 1
ATOM 921 C CA . GLU A 1 117 ? 5.178 -9.654 -4.119 1.00 97.81 117 GLU A CA 1
ATOM 922 C C . GLU A 1 117 ? 4.932 -8.430 -3.228 1.00 97.81 117 GLU A C 1
ATOM 924 O O . GLU A 1 117 ? 4.760 -8.576 -2.018 1.00 97.81 117 GLU A O 1
ATOM 929 N N . VAL A 1 118 ? 4.832 -7.218 -3.789 1.00 97.25 118 VAL A N 1
ATOM 930 C CA . VAL A 1 118 ? 4.555 -6.036 -2.955 1.00 97.25 118 VAL A CA 1
ATOM 931 C C . VAL A 1 118 ? 3.154 -6.084 -2.328 1.00 97.25 118 VAL A C 1
ATOM 933 O O . VAL A 1 118 ? 2.998 -5.695 -1.170 1.00 97.25 118 VAL A O 1
ATOM 936 N N . VAL A 1 119 ? 2.151 -6.618 -3.039 1.00 97.75 119 VAL A N 1
ATOM 937 C CA . VAL A 1 119 ? 0.798 -6.846 -2.500 1.00 97.75 119 VAL A CA 1
ATOM 938 C C . VAL A 1 119 ? 0.841 -7.861 -1.368 1.00 97.75 119 VAL A C 1
ATOM 940 O O . VAL A 1 119 ? 0.349 -7.574 -0.279 1.00 97.75 119 VAL A O 1
ATOM 943 N N . HIS A 1 120 ? 1.493 -9.005 -1.579 1.00 97.88 120 HIS A N 1
ATOM 944 C CA . HIS A 1 120 ? 1.673 -10.019 -0.547 1.00 97.88 120 HIS A CA 1
ATOM 945 C C . HIS A 1 120 ? 2.297 -9.405 0.713 1.00 97.88 120 HIS A C 1
ATOM 947 O O . HIS A 1 120 ? 1.808 -9.598 1.823 1.00 97.88 120 HIS A O 1
ATOM 953 N N . ARG A 1 121 ? 3.320 -8.564 0.570 1.00 97.56 121 ARG A N 1
ATOM 954 C CA . ARG A 1 121 ? 3.936 -7.882 1.714 1.00 97.56 121 ARG A CA 1
ATOM 955 C C . ARG A 1 121 ? 3.022 -6.866 2.388 1.00 97.56 121 ARG A C 1
ATOM 957 O O . ARG A 1 121 ? 3.006 -6.796 3.617 1.00 97.56 121 ARG A O 1
ATOM 964 N N . ALA A 1 122 ? 2.254 -6.102 1.615 1.00 97.38 122 ALA A N 1
ATOM 965 C CA . ALA A 1 122 ? 1.245 -5.194 2.154 1.00 97.38 122 ALA A CA 1
ATOM 966 C C . ALA A 1 122 ? 0.159 -5.953 2.938 1.00 97.38 122 ALA A C 1
ATOM 968 O O . ALA A 1 122 ? -0.311 -5.454 3.961 1.00 97.38 122 ALA A O 1
ATOM 969 N N . GLN A 1 123 ? -0.162 -7.183 2.527 1.00 97.62 123 GLN A N 1
ATOM 970 C CA . GLN A 1 123 ? -1.094 -8.082 3.211 1.00 97.62 123 GLN A CA 1
ATOM 971 C C . GLN A 1 123 ? -0.570 -8.655 4.536 1.00 97.62 123 GLN A C 1
ATOM 973 O O . GLN A 1 123 ? -1.357 -9.225 5.287 1.00 97.62 123 GLN A O 1
ATOM 978 N N . HIS A 1 124 ? 0.711 -8.449 4.869 1.00 97.38 124 HIS A N 1
ATOM 979 C CA . HIS A 1 124 ? 1.343 -8.933 6.101 1.00 97.38 124 HIS A CA 1
ATOM 980 C C . HIS A 1 124 ? 1.892 -7.786 6.975 1.00 97.38 124 HIS A C 1
ATOM 982 O O . HIS A 1 124 ? 3.108 -7.688 7.187 1.00 97.38 124 HIS A O 1
ATOM 988 N N . PRO A 1 125 ? 1.031 -6.907 7.526 1.00 96.19 125 PRO A N 1
ATOM 989 C CA . PRO A 1 125 ? 1.463 -5.787 8.366 1.00 96.19 125 PRO A CA 1
ATOM 990 C C . PRO A 1 125 ? 2.267 -6.192 9.601 1.00 96.19 125 PRO A C 1
ATOM 992 O O . PRO A 1 125 ? 3.082 -5.407 10.074 1.00 96.19 125 PRO A O 1
ATOM 995 N N . GLN A 1 126 ? 2.073 -7.402 10.125 1.00 94.62 126 GLN A N 1
ATOM 996 C CA . GLN A 1 126 ? 2.729 -7.881 11.348 1.00 94.62 126 GLN A CA 1
ATOM 997 C C . GLN A 1 126 ? 4.232 -8.120 11.150 1.00 94.62 126 GLN A C 1
ATOM 999 O O . GLN A 1 126 ? 4.975 -8.194 12.124 1.00 94.62 126 GLN A O 1
ATOM 1004 N N . ASN A 1 127 ? 4.692 -8.184 9.897 1.00 94.50 127 ASN A N 1
ATOM 1005 C CA . ASN A 1 127 ? 6.114 -8.247 9.565 1.00 94.50 127 ASN A CA 1
ATOM 1006 C C . ASN A 1 127 ? 6.838 -6.909 9.771 1.00 94.50 127 ASN A C 1
ATOM 1008 O O . ASN A 1 127 ? 8.055 -6.845 9.587 1.00 94.50 127 ASN A O 1
ATOM 1012 N N . TYR A 1 128 ? 6.105 -5.852 10.130 1.00 94.38 128 TYR A N 1
ATOM 1013 C CA . TYR A 1 128 ? 6.634 -4.515 10.328 1.00 94.38 128 TYR A CA 1
ATOM 1014 C C . TYR A 1 128 ? 6.421 -4.057 11.771 1.00 94.38 128 TYR A C 1
ATOM 1016 O O . TYR A 1 128 ? 5.306 -4.073 12.290 1.00 94.38 128 TYR A O 1
ATOM 1024 N N . LYS A 1 129 ? 7.491 -3.587 12.415 1.00 91.81 129 LYS A N 1
ATOM 1025 C CA . LYS A 1 129 ? 7.419 -2.932 13.729 1.00 91.81 129 LYS A CA 1
ATOM 1026 C C . LYS A 1 129 ? 6.877 -1.516 13.572 1.00 91.81 129 LYS A C 1
ATOM 1028 O O . LYS A 1 129 ? 6.069 -1.050 14.373 1.00 91.81 129 LYS A O 1
ATOM 1033 N N . SER A 1 130 ? 7.302 -0.828 12.516 1.00 90.38 130 SER A N 1
ATOM 1034 C CA . SER A 1 130 ? 6.862 0.525 12.207 1.00 90.38 130 SER A CA 1
ATOM 1035 C C . SER A 1 130 ? 5.625 0.532 11.304 1.00 90.38 130 SER A C 1
ATOM 1037 O O . SER A 1 130 ? 5.726 0.290 10.098 1.00 90.38 130 SER A O 1
ATOM 1039 N N . LYS A 1 131 ? 4.461 0.935 11.848 1.00 88.69 131 LYS A N 1
ATOM 1040 C CA . LYS A 1 131 ? 3.237 1.241 11.060 1.00 88.69 131 LYS A CA 1
ATOM 1041 C C . LYS A 1 131 ? 3.555 2.198 9.903 1.00 88.69 131 LYS A C 1
ATOM 1043 O O . LYS A 1 131 ? 3.117 2.005 8.775 1.00 88.69 131 LYS A O 1
ATOM 1048 N N . THR A 1 132 ? 4.422 3.153 10.222 1.00 88.38 132 THR A N 1
ATOM 1049 C CA . THR A 1 132 ? 5.348 3.890 9.361 1.00 88.38 132 THR A CA 1
ATOM 1050 C C . THR A 1 132 ? 5.664 3.308 7.983 1.00 88.38 132 THR A C 1
ATOM 1052 O O . THR A 1 132 ? 5.333 3.825 6.916 1.00 88.38 132 THR A O 1
ATOM 1055 N N . LEU A 1 133 ? 6.441 2.238 8.061 1.00 91.56 133 LEU A N 1
ATOM 1056 C CA . LEU A 1 133 ? 7.093 1.588 6.935 1.00 91.56 133 LEU A CA 1
ATOM 1057 C C . LEU A 1 133 ? 6.132 0.631 6.239 1.00 91.56 133 LEU A C 1
ATOM 1059 O O . LEU A 1 133 ? 6.144 0.539 5.016 1.00 91.56 133 LEU A O 1
ATOM 1063 N N . TRP A 1 134 ? 5.233 -0.005 6.993 1.00 94.88 134 TRP A N 1
ATOM 1064 C CA . TRP A 1 134 ? 4.161 -0.789 6.390 1.00 94.88 134 TRP A CA 1
ATOM 1065 C C . TRP A 1 134 ? 3.242 0.070 5.511 1.00 94.88 134 TRP A C 1
ATOM 1067 O O . TRP A 1 134 ? 2.924 -0.321 4.394 1.00 94.88 134 TRP A O 1
ATOM 1077 N N . GLN A 1 135 ? 2.863 1.272 5.960 1.00 92.62 135 GLN A N 1
ATOM 1078 C CA . GLN A 1 135 ? 2.042 2.187 5.156 1.00 92.62 135 GLN A CA 1
ATOM 1079 C C . GLN A 1 135 ? 2.724 2.604 3.848 1.00 92.62 135 GLN A C 1
ATOM 1081 O O . GLN A 1 135 ? 2.042 2.822 2.851 1.00 92.62 135 GLN A O 1
ATOM 1086 N N . GLN A 1 136 ? 4.056 2.697 3.838 1.00 92.31 136 GLN A N 1
ATOM 1087 C CA . GLN A 1 136 ? 4.817 2.941 2.613 1.00 92.31 136 GLN A CA 1
ATOM 1088 C C . GLN A 1 136 ? 4.678 1.762 1.638 1.00 92.31 136 GLN A C 1
ATOM 1090 O O . GLN A 1 136 ? 4.352 1.967 0.474 1.00 92.31 136 GLN A O 1
ATOM 1095 N N . VAL A 1 137 ? 4.831 0.529 2.128 1.00 96.00 137 VAL A N 1
ATOM 1096 C CA . VAL A 1 137 ? 4.672 -0.695 1.320 1.00 96.00 137 VAL A CA 1
ATOM 1097 C C . VAL A 1 137 ? 3.249 -0.813 0.777 1.00 96.00 137 VAL A C 1
ATOM 1099 O O . VAL A 1 137 ? 3.065 -1.100 -0.402 1.00 96.00 137 VAL A O 1
ATOM 1102 N N . LEU A 1 138 ? 2.246 -0.529 1.609 1.00 95.88 138 LEU A N 1
ATOM 1103 C CA . LEU A 1 138 ? 0.843 -0.511 1.203 1.00 95.88 138 LEU A CA 1
ATOM 1104 C C . LEU A 1 138 ? 0.576 0.521 0.098 1.00 95.88 138 LEU A C 1
ATOM 1106 O O . LEU A 1 138 ? -0.112 0.204 -0.866 1.00 95.88 138 LEU A O 1
ATOM 1110 N N . SER A 1 139 ? 1.139 1.727 0.209 1.00 94.00 139 SER A N 1
ATOM 1111 C CA . SER A 1 139 ? 0.998 2.778 -0.809 1.00 94.00 139 SER A CA 1
ATOM 1112 C C . SER A 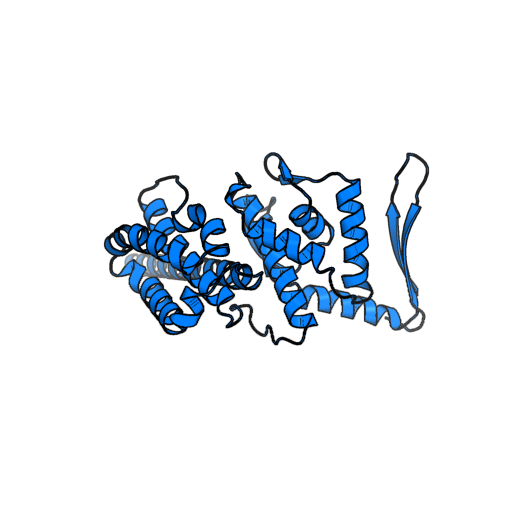1 139 ? 1.580 2.340 -2.160 1.00 94.00 139 SER A C 1
ATOM 1114 O O . SER A 1 139 ? 0.923 2.478 -3.192 1.00 94.00 139 SER A O 1
ATOM 1116 N N . VAL A 1 140 ? 2.764 1.713 -2.154 1.00 95.44 140 VAL A N 1
ATOM 1117 C CA . VAL A 1 140 ? 3.377 1.140 -3.366 1.00 95.44 140 VAL A CA 1
ATOM 1118 C C . VAL A 1 140 ? 2.526 0.007 -3.944 1.00 95.44 140 VAL A C 1
ATOM 1120 O O . VAL A 1 140 ? 2.311 -0.037 -5.155 1.00 95.44 140 VAL A O 1
ATOM 1123 N N . ALA A 1 141 ? 2.012 -0.891 -3.098 1.00 96.25 141 ALA A N 1
ATOM 1124 C CA . ALA A 1 141 ? 1.136 -1.977 -3.535 1.00 96.25 141 ALA A CA 1
ATOM 1125 C C . ALA A 1 141 ? -0.134 -1.447 -4.211 1.00 96.25 141 ALA A C 1
ATOM 1127 O O . ALA A 1 141 ? -0.538 -1.960 -5.256 1.00 96.25 141 ALA A O 1
ATOM 1128 N N . CYS A 1 142 ? -0.723 -0.384 -3.664 1.00 94.25 142 CYS A N 1
ATOM 1129 C CA . CYS A 1 142 ? -1.868 0.290 -4.260 1.00 94.25 142 CYS A CA 1
ATOM 1130 C C . CYS A 1 142 ? -1.519 0.904 -5.623 1.00 94.25 142 CYS A C 1
ATOM 1132 O O . CYS A 1 142 ? -2.193 0.621 -6.610 1.00 94.25 142 CYS A O 1
ATOM 1134 N N . ALA A 1 143 ? -0.429 1.671 -5.711 1.00 93.88 143 ALA A N 1
ATOM 1135 C CA . ALA A 1 143 ? 0.017 2.276 -6.966 1.00 93.88 143 ALA A CA 1
ATOM 1136 C C . ALA A 1 143 ? 0.222 1.233 -8.083 1.00 93.88 143 ALA A C 1
ATOM 1138 O O . ALA A 1 143 ? -0.280 1.409 -9.193 1.00 93.88 143 ALA A O 1
ATOM 1139 N N . LEU A 1 144 ? 0.902 0.118 -7.785 1.00 95.12 144 LEU A N 1
ATOM 1140 C CA . LEU A 1 144 ? 1.159 -0.933 -8.776 1.00 95.12 144 LEU A CA 1
ATOM 1141 C C . LEU A 1 144 ? -0.073 -1.768 -9.123 1.00 95.12 144 LEU A C 1
ATOM 1143 O O . LEU A 1 144 ? -0.214 -2.175 -10.277 1.00 95.12 144 LEU A O 1
ATOM 1147 N N . THR A 1 145 ? -0.961 -2.014 -8.156 1.00 94.00 145 THR A N 1
ATOM 1148 C CA . THR A 1 145 ? -2.244 -2.678 -8.425 1.00 94.00 145 THR A CA 1
ATOM 1149 C C . THR A 1 145 ? -3.073 -1.815 -9.366 1.00 94.00 145 THR A C 1
ATOM 1151 O O . THR A 1 145 ? -3.525 -2.302 -10.396 1.00 94.00 145 THR A O 1
ATOM 1154 N N . ARG A 1 146 ? -3.209 -0.516 -9.068 1.00 91.44 146 ARG A N 1
ATOM 1155 C CA . ARG A 1 146 ? -3.919 0.431 -9.933 1.00 91.44 146 ARG A CA 1
ATOM 1156 C C . ARG A 1 146 ? -3.338 0.444 -11.344 1.00 91.44 146 ARG A C 1
ATOM 1158 O O . ARG A 1 146 ? -4.099 0.340 -12.302 1.00 91.44 146 ARG A O 1
ATOM 1165 N N . LYS A 1 147 ? -2.008 0.515 -11.474 1.00 92.44 147 LYS A N 1
ATOM 1166 C CA . LYS A 1 147 ? -1.334 0.467 -12.777 1.00 92.44 147 LYS A CA 1
ATOM 1167 C C . LYS A 1 147 ? -1.695 -0.795 -13.563 1.00 92.44 147 LYS A C 1
ATOM 1169 O O . LYS A 1 147 ? -2.067 -0.685 -14.724 1.00 92.44 147 LYS A O 1
ATOM 1174 N N . HIS A 1 148 ? -1.667 -1.962 -12.920 1.00 91.62 148 HIS A N 1
ATOM 1175 C CA . HIS A 1 148 ? -2.036 -3.229 -13.556 1.00 91.62 148 HIS A CA 1
ATOM 1176 C C . HIS A 1 148 ? -3.502 -3.285 -14.004 1.00 91.62 148 HIS A C 1
ATOM 1178 O O . HIS A 1 148 ? -3.792 -3.886 -15.034 1.00 91.62 148 HIS A O 1
ATOM 1184 N N . LEU A 1 149 ? -4.431 -2.699 -13.243 1.00 89.19 149 LEU A N 1
ATOM 1185 C CA . LEU A 1 149 ? -5.845 -2.637 -13.639 1.00 89.19 149 LEU A CA 1
ATOM 1186 C C . LEU A 1 149 ? -6.015 -1.758 -14.887 1.00 89.19 149 LEU A C 1
ATOM 1188 O O . LEU A 1 149 ? -6.654 -2.176 -15.848 1.00 89.19 149 LEU A O 1
ATOM 1192 N N . ILE A 1 150 ? -5.355 -0.592 -14.911 1.00 89.12 150 ILE A N 1
ATOM 1193 C CA . ILE A 1 150 ? -5.346 0.312 -16.073 1.00 89.12 150 ILE A CA 1
ATOM 1194 C C . ILE A 1 150 ? -4.760 -0.391 -17.306 1.00 89.12 150 ILE A C 1
ATOM 1196 O O . ILE A 1 150 ? -5.340 -0.326 -18.385 1.00 89.12 150 ILE A O 1
ATOM 1200 N N . GLU A 1 151 ? -3.644 -1.110 -17.153 1.00 88.69 151 GLU A N 1
ATOM 1201 C CA . GLU A 1 151 ? -3.008 -1.869 -18.243 1.00 88.69 151 GLU A CA 1
ATOM 1202 C C . GLU A 1 151 ? -3.897 -2.996 -18.795 1.00 88.69 151 GLU A C 1
ATOM 1204 O O . GLU A 1 151 ? -3.768 -3.361 -19.962 1.00 88.69 151 GLU A O 1
ATOM 1209 N N . LYS A 1 152 ? -4.822 -3.529 -17.986 1.00 85.75 152 LYS A N 1
ATOM 1210 C CA . LYS A 1 152 ? -5.830 -4.512 -18.414 1.00 85.75 152 LYS A CA 1
ATOM 1211 C C . LYS A 1 152 ? -7.067 -3.888 -19.067 1.00 85.75 152 LYS A C 1
ATOM 1213 O O . LYS A 1 152 ? -7.940 -4.627 -19.514 1.00 85.75 152 LYS A O 1
ATOM 1218 N N . GLY A 1 153 ? -7.154 -2.560 -19.124 1.00 80.00 153 GLY A N 1
ATOM 1219 C CA . GLY A 1 153 ? -8.335 -1.849 -19.614 1.00 80.00 153 GLY A CA 1
ATOM 1220 C C . GLY A 1 153 ? -9.498 -1.832 -18.620 1.00 80.00 153 GLY A C 1
ATOM 1221 O O . GLY A 1 153 ? -10.614 -1.483 -18.996 1.00 80.00 153 GLY A O 1
ATOM 1222 N N . GLU A 1 154 ? -9.262 -2.193 -17.357 1.00 73.50 154 GLU A N 1
ATOM 1223 C CA . GLU A 1 154 ? -10.245 -1.985 -16.301 1.00 73.50 154 GLU A CA 1
ATOM 1224 C C . GLU A 1 154 ? -10.235 -0.491 -15.953 1.00 73.50 154 GLU A C 1
ATOM 1226 O O . GLU A 1 154 ? -9.204 0.054 -15.543 1.00 73.50 154 GLU A O 1
ATOM 1231 N N . GLU A 1 155 ? -11.365 0.198 -16.146 1.00 56.75 155 GLU A N 1
ATOM 1232 C CA . GLU A 1 155 ? -11.520 1.609 -15.782 1.00 56.75 155 GLU A CA 1
ATOM 1233 C C . GLU A 1 155 ? -11.375 1.782 -14.262 1.00 56.75 155 GLU A C 1
ATOM 1235 O O . GLU A 1 155 ? -12.339 1.842 -13.502 1.00 56.75 155 GLU A O 1
ATOM 1240 N N . CYS A 1 156 ? -10.137 1.915 -13.785 1.00 52.59 156 CYS A N 1
ATOM 1241 C CA . CYS A 1 156 ? -9.839 2.341 -12.423 1.00 52.59 156 CYS A CA 1
ATOM 1242 C C . CYS A 1 156 ? -9.987 3.873 -12.342 1.00 52.59 156 CYS A C 1
ATOM 1244 O O . CYS A 1 156 ? -9.029 4.607 -12.070 1.00 52.59 156 CYS A O 1
ATOM 1246 N N . LEU A 1 157 ? -11.197 4.360 -12.643 1.00 46.91 157 LEU A N 1
ATOM 1247 C CA . LEU A 1 157 ? -11.521 5.780 -12.800 1.00 46.91 157 LEU A CA 1
ATOM 1248 C C . LEU A 1 157 ? -11.441 6.580 -11.498 1.00 46.91 157 LEU A C 1
ATOM 1250 O O . LEU A 1 157 ? -11.447 7.809 -11.544 1.00 46.91 157 LEU A O 1
ATOM 1254 N N . VAL A 1 158 ? -11.349 5.940 -10.328 1.00 50.44 158 VAL A N 1
ATOM 1255 C CA . VAL A 1 158 ? -11.485 6.677 -9.071 1.00 50.44 158 VAL A CA 1
ATOM 1256 C C . VAL A 1 158 ? -10.431 6.276 -8.041 1.00 50.44 158 VAL A C 1
ATOM 1258 O O . VAL A 1 158 ? -10.238 5.108 -7.722 1.00 50.44 158 VAL A O 1
ATOM 1261 N N . MET A 1 159 ? -9.803 7.292 -7.432 1.00 53.41 159 MET A N 1
ATOM 1262 C CA . MET A 1 159 ? -9.076 7.175 -6.154 1.00 53.41 159 MET A CA 1
ATOM 1263 C C . MET A 1 159 ? -9.964 6.623 -5.016 1.00 53.41 159 MET A C 1
ATOM 1265 O O . MET A 1 159 ? -9.466 6.238 -3.957 1.00 53.41 159 MET A O 1
ATOM 1269 N N . LYS A 1 160 ? -11.284 6.583 -5.234 1.00 52.00 160 LYS A N 1
ATOM 1270 C CA . LYS A 1 160 ? -12.267 5.846 -4.448 1.00 52.00 160 LYS A CA 1
ATOM 1271 C C . LYS A 1 160 ? -12.346 4.435 -5.032 1.00 52.00 160 LYS A C 1
ATOM 1273 O O . LYS A 1 160 ? -13.106 4.233 -5.957 1.00 52.00 160 LYS A O 1
ATOM 1278 N N . SER A 1 161 ? -11.492 3.539 -4.535 1.00 56.78 161 SER A N 1
ATOM 1279 C CA . SER A 1 161 ? -11.614 2.070 -4.533 1.00 56.78 161 SER A CA 1
ATOM 1280 C C . SER A 1 161 ? -12.429 1.392 -5.660 1.00 56.78 161 SER A C 1
ATOM 1282 O O . SER A 1 161 ? -13.618 1.662 -5.779 1.00 56.78 161 SER A O 1
ATOM 1284 N N . PRO A 1 162 ? -11.882 0.380 -6.362 1.00 63.88 162 PRO A N 1
ATOM 1285 C CA . PRO A 1 162 ? -12.673 -0.497 -7.235 1.00 63.88 162 PRO A CA 1
ATOM 1286 C C . PRO A 1 162 ? -13.942 -1.027 -6.543 1.00 63.88 162 PRO A C 1
ATOM 1288 O O . PRO A 1 162 ? -13.948 -1.222 -5.327 1.00 63.88 162 PRO A O 1
ATOM 1291 N N . GLU A 1 163 ? -14.992 -1.310 -7.315 1.00 74.44 163 GLU A N 1
ATOM 1292 C CA . GLU A 1 163 ? -16.246 -1.913 -6.819 1.00 74.44 163 GLU A CA 1
ATOM 1293 C C . GLU A 1 163 ? -16.145 -3.437 -6.608 1.00 74.44 163 GLU A C 1
ATOM 1295 O O . GLU A 1 163 ? -17.141 -4.103 -6.308 1.00 74.44 163 GLU A O 1
ATOM 1300 N N . SER A 1 164 ? -14.941 -4.004 -6.751 1.00 88.31 164 SER A N 1
ATOM 1301 C CA . SER A 1 164 ? -14.693 -5.425 -6.522 1.00 88.31 164 SER A CA 1
ATOM 1302 C C . SER A 1 164 ? -15.027 -5.819 -5.081 1.00 88.31 164 SER A C 1
ATOM 1304 O O . SER A 1 164 ? -14.890 -5.031 -4.139 1.00 88.31 164 SER A O 1
ATOM 1306 N N . LEU A 1 165 ? -15.431 -7.077 -4.898 1.00 92.12 165 LEU A N 1
ATOM 1307 C CA . LEU A 1 165 ? -15.669 -7.653 -3.574 1.00 92.12 165 LEU A CA 1
ATOM 1308 C C . LEU A 1 165 ? -14.460 -7.452 -2.647 1.00 92.12 165 LEU A C 1
ATOM 1310 O O . LEU A 1 165 ? -14.606 -7.024 -1.507 1.00 92.12 165 LEU A O 1
ATOM 1314 N N . ASP A 1 166 ? -13.254 -7.692 -3.151 1.00 94.25 166 ASP A N 1
ATOM 1315 C CA . ASP A 1 166 ? -12.002 -7.602 -2.401 1.00 94.25 166 ASP A CA 1
ATOM 1316 C C . ASP A 1 166 ? -11.748 -6.173 -1.913 1.00 94.25 166 ASP A C 1
ATOM 1318 O O . ASP A 1 166 ? -11.389 -5.955 -0.753 1.00 94.25 166 ASP A O 1
ATOM 1322 N N . ALA A 1 167 ? -12.016 -5.186 -2.765 1.00 93.06 167 ALA A N 1
ATOM 1323 C CA . ALA A 1 167 ? -11.915 -3.783 -2.414 1.00 93.06 167 ALA A CA 1
ATOM 1324 C C . ALA A 1 167 ? -12.972 -3.373 -1.373 1.00 93.06 167 ALA A C 1
ATOM 1326 O O . ALA A 1 167 ? -12.632 -2.703 -0.393 1.00 93.06 167 ALA A O 1
ATOM 1327 N N . LYS A 1 168 ? -14.221 -3.850 -1.494 1.00 93.81 168 LYS A N 1
ATOM 1328 C CA . LYS A 1 168 ? -15.260 -3.665 -0.461 1.00 93.81 168 LYS A CA 1
ATOM 1329 C C . LYS A 1 168 ? -14.838 -4.276 0.882 1.00 93.81 168 LYS A C 1
ATOM 1331 O O . LYS A 1 168 ? -14.920 -3.594 1.904 1.00 93.81 168 LYS A O 1
ATOM 1336 N N . CYS A 1 169 ? -14.275 -5.486 0.883 1.00 96.06 169 CYS A N 1
ATOM 1337 C CA . CYS A 1 169 ? -13.680 -6.118 2.067 1.00 96.06 169 CYS A CA 1
ATOM 1338 C C . CYS A 1 169 ? -12.577 -5.239 2.688 1.00 96.06 169 CYS A C 1
ATOM 1340 O O . CYS A 1 169 ? -12.509 -5.081 3.909 1.00 96.06 169 CYS A O 1
ATOM 1342 N N . GLY A 1 170 ? -11.737 -4.618 1.854 1.00 96.00 170 GLY A N 1
ATOM 1343 C CA . GLY A 1 170 ? -10.707 -3.672 2.290 1.00 96.00 170 GLY A CA 1
ATOM 1344 C C . GLY A 1 170 ? -11.292 -2.463 3.008 1.00 96.00 170 GLY A C 1
ATOM 1345 O O . GLY A 1 170 ? -10.851 -2.112 4.106 1.00 96.00 170 GLY A O 1
ATOM 1346 N N . ARG A 1 171 ? -12.335 -1.860 2.432 1.00 94.88 171 ARG A N 1
ATOM 1347 C CA . ARG A 1 171 ? -13.040 -0.718 3.030 1.00 94.88 171 ARG A CA 1
ATOM 1348 C C . ARG A 1 171 ? -13.684 -1.086 4.370 1.00 94.88 171 ARG A C 1
ATOM 1350 O O . ARG A 1 171 ? -13.522 -0.343 5.337 1.00 94.88 171 ARG A O 1
ATOM 1357 N N . MET A 1 172 ? -14.340 -2.246 4.463 1.00 95.62 172 MET A N 1
ATOM 1358 C CA . MET A 1 172 ? -14.926 -2.741 5.720 1.00 95.62 172 MET A CA 1
ATOM 1359 C C . MET A 1 172 ? -13.879 -2.850 6.831 1.00 95.62 172 MET A C 1
ATOM 1361 O O . MET A 1 172 ? -14.086 -2.352 7.941 1.00 95.62 172 MET A O 1
ATOM 1365 N N . LEU A 1 173 ? -12.728 -3.457 6.527 1.00 97.44 173 LEU A N 1
ATOM 1366 C CA . LEU A 1 173 ? -11.650 -3.625 7.497 1.00 97.44 173 LEU A CA 1
ATOM 1367 C C . LEU A 1 173 ? -11.056 -2.276 7.937 1.00 97.44 173 LEU A C 1
ATOM 1369 O O . LEU A 1 173 ? -10.754 -2.095 9.118 1.00 97.44 173 LEU A O 1
ATOM 1373 N N . ALA A 1 174 ? -10.924 -1.313 7.021 1.00 96.06 174 AL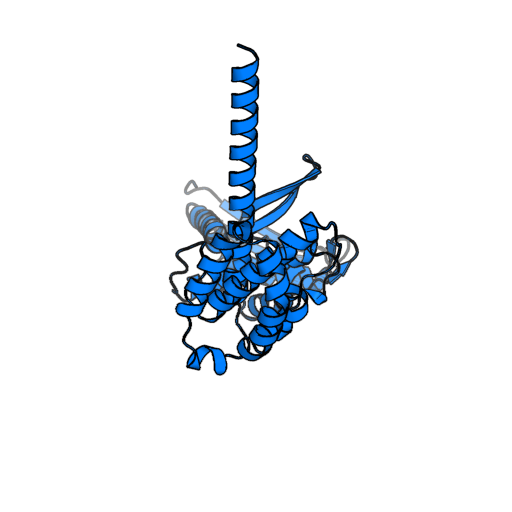A A N 1
ATOM 1374 C CA . ALA A 1 174 ? -10.441 0.034 7.331 1.00 96.06 174 ALA A CA 1
ATOM 1375 C C . ALA A 1 174 ? -11.395 0.814 8.248 1.00 96.06 174 ALA A C 1
ATOM 1377 O O . ALA A 1 174 ? -10.944 1.550 9.132 1.00 96.06 174 ALA A O 1
ATOM 1378 N N . ILE A 1 175 ? -12.708 0.644 8.075 1.00 95.44 175 ILE A N 1
ATOM 1379 C CA . ILE A 1 175 ? -13.711 1.253 8.956 1.00 95.44 175 ILE A CA 1
ATOM 1380 C C . ILE A 1 175 ? -13.630 0.638 10.356 1.00 95.44 175 ILE A C 1
ATOM 1382 O O . ILE A 1 175 ? -13.589 1.378 11.342 1.00 95.44 175 ILE A O 1
ATOM 1386 N N . ALA A 1 176 ? -13.527 -0.692 10.453 1.00 96.56 176 ALA A N 1
ATOM 1387 C CA . ALA A 1 176 ? -13.345 -1.377 11.732 1.00 96.56 176 ALA A CA 1
ATOM 1388 C C . ALA A 1 176 ? -12.064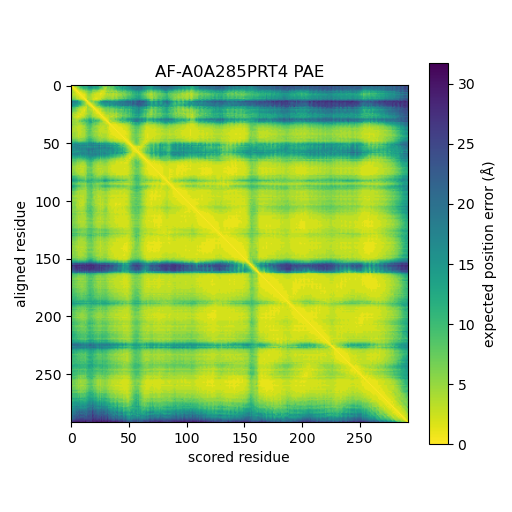 -0.920 12.458 1.00 96.56 176 ALA A C 1
ATOM 1390 O O . ALA A 1 176 ? -12.114 -0.612 13.651 1.00 96.56 176 ALA A O 1
ATOM 1391 N N . ASP A 1 177 ? -10.936 -0.801 11.739 1.00 96.62 177 ASP A N 1
ATOM 1392 C CA . ASP A 1 177 ? -9.689 -0.239 12.286 1.00 96.62 177 ASP A CA 1
ATOM 1393 C C . ASP A 1 177 ? -9.903 1.186 12.806 1.00 96.62 177 ASP A C 1
ATOM 1395 O O . ASP A 1 177 ? -9.468 1.517 13.906 1.00 96.62 177 ASP A O 1
ATOM 1399 N N . SER A 1 178 ? -10.614 2.022 12.050 1.00 94.12 178 SER A N 1
ATOM 1400 C CA . SER A 1 178 ? -10.831 3.430 12.393 1.00 94.12 178 SER A CA 1
ATOM 1401 C C . SER A 1 178 ? -11.684 3.613 13.650 1.00 94.12 178 SER A C 1
ATOM 1403 O O . SER A 1 178 ? -11.343 4.438 14.500 1.00 94.12 178 SER A O 1
ATOM 1405 N N . ILE A 1 179 ? -12.757 2.831 13.794 1.00 94.00 179 ILE A N 1
ATOM 1406 C CA . ILE A 1 179 ? -13.634 2.842 14.976 1.00 94.00 179 ILE A CA 1
ATOM 1407 C C . ILE A 1 179 ? -12.839 2.456 16.230 1.00 94.00 179 ILE A C 1
ATOM 1409 O O . ILE A 1 179 ? -12.850 3.193 17.219 1.00 94.00 179 ILE A O 1
ATOM 1413 N N . GLU A 1 180 ? -12.110 1.335 16.196 1.00 95.31 180 GLU A N 1
ATOM 1414 C CA . GLU A 1 180 ? -11.320 0.887 17.349 1.00 95.31 180 GLU A CA 1
ATOM 1415 C C . GLU A 1 180 ? -10.167 1.859 17.649 1.00 95.31 180 GLU A C 1
ATOM 1417 O O . GLU A 1 180 ? -9.974 2.260 18.798 1.00 95.31 180 GLU A O 1
ATOM 1422 N N . ALA A 1 181 ? -9.435 2.308 16.624 1.00 93.12 181 ALA A N 1
ATOM 1423 C CA . ALA A 1 181 ? -8.312 3.231 16.781 1.00 93.12 181 ALA A CA 1
ATOM 1424 C C . ALA A 1 181 ? -8.729 4.595 17.347 1.00 93.12 181 ALA A C 1
ATOM 1426 O O . ALA A 1 181 ? -7.934 5.232 18.044 1.00 93.12 181 ALA A O 1
ATOM 1427 N N . TRP A 1 182 ? -9.947 5.061 17.056 1.00 90.88 182 TRP A N 1
ATOM 1428 C CA . TRP A 1 182 ? -10.476 6.281 17.657 1.00 90.88 182 TRP A CA 1
ATOM 1429 C C . TRP A 1 182 ? -10.597 6.111 19.173 1.00 90.88 182 TRP A C 1
ATOM 1431 O O . TRP A 1 182 ? -9.991 6.883 19.918 1.00 90.88 182 TRP A O 1
ATOM 1441 N N . VAL A 1 183 ? -11.285 5.068 19.642 1.00 92.62 183 VAL A N 1
ATOM 1442 C CA . VAL A 1 183 ? -11.456 4.829 21.085 1.00 92.62 183 VAL A CA 1
ATOM 1443 C C . VAL A 1 183 ? -10.114 4.643 21.788 1.00 92.62 183 VAL A C 1
ATOM 1445 O O . VAL A 1 183 ? -9.878 5.270 22.816 1.00 92.62 183 VAL A O 1
ATOM 1448 N N . LEU A 1 184 ? -9.204 3.845 21.218 1.00 93.44 184 LEU A N 1
ATOM 1449 C CA . LEU A 1 184 ? -7.877 3.633 21.807 1.00 93.44 184 LEU A CA 1
ATOM 1450 C C . LEU A 1 184 ? -7.102 4.946 21.970 1.00 93.44 184 LEU A C 1
ATOM 1452 O O . LEU A 1 184 ? -6.419 5.138 22.973 1.00 93.44 184 LEU A O 1
ATOM 1456 N N . ARG A 1 185 ? -7.241 5.879 21.019 1.00 90.50 185 ARG A N 1
ATOM 1457 C CA . ARG A 1 185 ? -6.617 7.204 21.104 1.00 90.50 185 ARG A CA 1
ATOM 1458 C C . ARG A 1 185 ? -7.227 8.063 22.211 1.00 90.50 185 ARG A C 1
ATOM 1460 O O . ARG A 1 185 ? -6.479 8.755 22.896 1.00 90.50 185 ARG A O 1
ATOM 1467 N N . GLU A 1 186 ? -8.548 8.031 22.387 1.00 89.69 186 GLU A N 1
ATOM 1468 C CA . GLU A 1 186 ? -9.227 8.755 23.476 1.00 89.69 186 GLU A CA 1
ATOM 1469 C C . GLU A 1 186 ? -8.816 8.218 24.849 1.00 89.69 186 GLU A C 1
ATOM 1471 O O . GLU A 1 186 ? -8.556 8.993 25.767 1.00 89.69 186 GLU A O 1
ATOM 1476 N N . GLU A 1 187 ? -8.677 6.898 24.962 1.00 92.19 187 GLU A N 1
ATOM 1477 C CA . GLU A 1 187 ? -8.282 6.215 26.196 1.00 92.19 187 GLU A CA 1
ATOM 1478 C C . GLU A 1 187 ? -6.759 6.182 26.411 1.00 92.19 187 GLU A C 1
ATOM 1480 O O . GLU A 1 187 ? -6.296 5.686 27.436 1.00 92.19 187 GLU A O 1
ATOM 1485 N N . LYS A 1 188 ? -5.970 6.726 25.471 1.00 92.56 188 LYS A N 1
ATOM 1486 C CA . LYS A 1 188 ? -4.494 6.719 25.486 1.00 92.56 188 LYS A CA 1
ATOM 1487 C C . LYS A 1 188 ? -3.900 5.311 25.638 1.00 92.56 188 LYS A C 1
ATOM 1489 O O . LYS A 1 188 ? -2.863 5.130 26.273 1.00 92.56 188 LYS A O 1
ATOM 1494 N N . ILE A 1 189 ? -4.554 4.315 25.045 1.00 92.50 189 ILE A N 1
ATOM 1495 C CA . ILE A 1 189 ? -4.115 2.921 25.067 1.00 92.50 189 ILE A CA 1
ATOM 1496 C C . ILE A 1 189 ? -3.244 2.661 23.839 1.00 92.50 189 ILE A C 1
ATOM 1498 O O . ILE A 1 189 ? -3.721 2.715 22.705 1.00 92.50 189 ILE A O 1
ATOM 1502 N N . ASP A 1 190 ? -1.977 2.324 24.070 1.00 89.12 190 ASP A N 1
ATOM 1503 C CA . ASP A 1 190 ? -1.033 1.982 23.008 1.00 89.12 190 ASP A CA 1
ATOM 1504 C C . ASP A 1 190 ? -1.062 0.477 22.713 1.00 89.12 190 ASP A C 1
ATOM 1506 O O . ASP A 1 190 ? -0.344 -0.324 23.313 1.00 89.12 190 ASP A O 1
ATOM 1510 N N . ARG A 1 191 ? -1.968 0.067 21.819 1.00 92.31 191 ARG A N 1
ATOM 1511 C CA . ARG A 1 191 ? -2.024 -1.306 21.302 1.00 92.31 191 ARG A CA 1
ATOM 1512 C C . ARG A 1 191 ? -2.547 -1.350 19.873 1.00 92.31 191 ARG A C 1
ATOM 1514 O O . ARG A 1 191 ? -3.308 -0.487 19.440 1.00 92.31 191 ARG A O 1
ATOM 1521 N N . THR A 1 192 ? -2.197 -2.411 19.155 1.00 92.88 192 THR A N 1
ATOM 1522 C CA . THR A 1 192 ? -2.742 -2.690 17.823 1.00 92.88 192 THR A CA 1
ATOM 1523 C C . THR A 1 192 ? -4.231 -3.033 17.902 1.00 92.88 192 THR A C 1
ATOM 1525 O O . THR A 1 192 ? -4.645 -3.813 18.768 1.00 92.88 192 THR A O 1
ATOM 1528 N N . THR A 1 193 ? -5.013 -2.491 16.966 1.00 95.75 193 THR A N 1
ATOM 1529 C CA . THR A 1 193 ? -6.431 -2.824 16.789 1.00 95.75 193 THR A CA 1
ATOM 1530 C C . THR A 1 193 ? -6.611 -4.292 16.414 1.00 95.75 193 THR A C 1
ATOM 1532 O O . THR A 1 193 ? -5.709 -4.959 15.897 1.00 95.75 193 THR A O 1
ATOM 1535 N N . THR A 1 194 ? -7.805 -4.810 16.657 1.00 96.69 194 THR A N 1
ATOM 1536 C CA . THR A 1 194 ? -8.216 -6.153 16.259 1.00 96.69 194 THR A CA 1
ATOM 1537 C C . THR A 1 194 ? -8.192 -6.296 14.739 1.00 96.69 194 THR A C 1
ATOM 1539 O O . THR A 1 194 ? -7.662 -7.285 14.238 1.00 96.69 194 THR A O 1
ATOM 1542 N N . ALA A 1 195 ? -8.668 -5.283 14.007 1.00 96.62 195 ALA A N 1
ATOM 1543 C CA . ALA A 1 195 ? -8.627 -5.258 12.545 1.00 96.62 195 ALA A CA 1
ATOM 1544 C C . ALA A 1 195 ? -7.195 -5.421 12.004 1.00 96.62 195 ALA A C 1
ATOM 1546 O O . ALA A 1 195 ? -6.942 -6.287 11.171 1.00 96.62 195 ALA A O 1
ATOM 1547 N N . MET A 1 196 ? -6.228 -4.665 12.537 1.00 96.88 196 MET A N 1
ATOM 1548 C CA . MET A 1 196 ? -4.828 -4.778 12.111 1.00 96.88 196 MET A CA 1
ATOM 1549 C C . MET A 1 196 ? -4.160 -6.076 12.575 1.00 96.88 196 MET A C 1
ATOM 1551 O O . MET A 1 196 ? -3.305 -6.616 11.875 1.00 96.88 196 MET A O 1
ATOM 1555 N N . ARG A 1 197 ? -4.557 -6.616 13.733 1.00 96.69 197 ARG A N 1
ATOM 1556 C CA . ARG A 1 197 ? -4.060 -7.910 14.224 1.00 96.69 197 ARG A CA 1
ATOM 1557 C C . ARG A 1 197 ? -4.469 -9.056 13.302 1.00 96.69 197 ARG A C 1
ATOM 1559 O O . ARG A 1 197 ? -3.634 -9.892 12.972 1.00 96.69 197 ARG A O 1
ATOM 1566 N N . TYR A 1 198 ? -5.728 -9.065 12.872 1.00 97.62 198 TYR A N 1
ATOM 1567 C CA . TYR A 1 198 ? -6.295 -10.094 12.003 1.00 97.62 198 TYR A CA 1
ATOM 1568 C C . TYR A 1 198 ? -6.168 -9.783 10.507 1.00 97.62 198 TYR A C 1
ATOM 1570 O O . TYR A 1 198 ? -6.666 -10.559 9.701 1.00 97.62 198 TYR A O 1
ATOM 1578 N N . TYR A 1 199 ? -5.475 -8.705 10.128 1.00 98.00 199 TYR A N 1
ATOM 1579 C CA . TYR A 1 199 ? -5.384 -8.221 8.747 1.00 98.00 199 TYR A CA 1
ATOM 1580 C C . TYR A 1 199 ? -5.031 -9.325 7.742 1.00 98.00 199 TYR A C 1
ATOM 1582 O O . TYR A 1 199 ? -5.783 -9.577 6.811 1.00 98.00 199 TYR A O 1
ATOM 1590 N N . THR A 1 200 ? -3.944 -10.058 7.987 1.00 97.88 200 THR A N 1
ATOM 1591 C CA . THR A 1 200 ? -3.495 -11.156 7.114 1.00 97.88 200 THR A CA 1
ATOM 1592 C C . THR A 1 200 ? -4.516 -12.278 7.045 1.00 97.88 200 THR A C 1
ATOM 1594 O O . THR A 1 200 ? -4.840 -12.768 5.969 1.00 97.88 200 THR A O 1
ATOM 1597 N N . LYS A 1 201 ? -5.083 -12.660 8.195 1.00 97.62 201 LYS A N 1
ATOM 1598 C CA . LYS A 1 201 ? -6.079 -13.731 8.247 1.00 97.62 201 LYS A CA 1
ATOM 1599 C C . LYS A 1 201 ? -7.357 -13.340 7.510 1.00 97.62 201 LYS A C 1
ATOM 1601 O O . LYS A 1 201 ? -7.964 -14.188 6.865 1.00 97.62 201 LYS A O 1
ATOM 1606 N N . PHE A 1 202 ? -7.716 -12.061 7.557 1.00 98.06 202 PHE A N 1
ATOM 1607 C CA . PHE A 1 202 ? -8.830 -11.498 6.811 1.00 98.06 202 PHE A CA 1
ATOM 1608 C C . PHE A 1 202 ? -8.559 -11.507 5.302 1.00 98.06 202 PHE A C 1
ATOM 1610 O O . PHE A 1 202 ? -9.458 -11.849 4.541 1.00 98.06 202 PHE A O 1
ATOM 1617 N N . CYS A 1 203 ? -7.324 -11.232 4.864 1.00 97.19 203 CYS A N 1
ATOM 1618 C CA . CYS A 1 203 ? -6.930 -11.414 3.463 1.00 97.19 203 CYS A CA 1
ATOM 1619 C C . CYS A 1 203 ? -7.101 -12.871 3.006 1.00 97.19 203 CYS A C 1
ATOM 1621 O O . CYS A 1 203 ? -7.566 -13.117 1.901 1.00 97.19 203 CYS A O 1
ATOM 1623 N N . GLU A 1 204 ? -6.753 -13.850 3.839 1.00 97.12 204 GLU A N 1
ATOM 1624 C CA . GLU A 1 204 ? -6.883 -15.269 3.480 1.00 97.12 204 GLU A CA 1
ATOM 1625 C C . GLU A 1 204 ? -8.341 -15.763 3.524 1.00 97.12 204 GLU A C 1
ATOM 1627 O O . GLU A 1 204 ? -8.793 -16.472 2.624 1.00 97.12 204 GLU A O 1
ATOM 1632 N N . ASN A 1 205 ? -9.067 -15.422 4.595 1.00 96.94 205 ASN A N 1
ATOM 1633 C CA . ASN A 1 205 ? -10.398 -15.934 4.934 1.00 96.94 205 ASN A CA 1
ATOM 1634 C C . ASN A 1 205 ? -11.280 -14.787 5.471 1.00 96.94 205 ASN A C 1
ATOM 1636 O O . ASN A 1 205 ? -11.445 -14.660 6.692 1.00 96.94 205 ASN A O 1
ATOM 1640 N N . PRO A 1 206 ? -11.829 -13.929 4.591 1.00 96.81 206 PRO A N 1
ATOM 1641 C CA . PRO A 1 206 ? -12.524 -12.709 4.993 1.00 96.81 206 PRO A CA 1
ATOM 1642 C C . PRO A 1 206 ? -13.772 -12.988 5.830 1.00 96.81 206 PRO A C 1
ATOM 1644 O O . PRO A 1 206 ? -13.906 -12.398 6.897 1.00 96.81 206 PRO A O 1
ATOM 1647 N N . CYS A 1 207 ? -14.635 -13.922 5.417 1.00 96.25 207 CYS A N 1
ATOM 1648 C CA . CYS A 1 207 ? -15.893 -14.208 6.114 1.00 96.25 207 CYS A CA 1
ATOM 1649 C C . CYS A 1 207 ? -15.684 -14.682 7.562 1.00 96.25 207 CYS A C 1
ATOM 1651 O O . CYS A 1 207 ? -16.147 -14.030 8.499 1.00 96.25 207 CYS A O 1
ATOM 1653 N N . ASP A 1 208 ? -14.914 -15.755 7.767 1.00 96.31 208 ASP A N 1
ATOM 1654 C CA . ASP A 1 208 ? -14.664 -16.311 9.107 1.00 96.31 208 ASP A CA 1
ATOM 1655 C C . ASP A 1 208 ? -13.965 -15.302 10.024 1.00 96.31 208 ASP A C 1
ATOM 1657 O O . ASP A 1 208 ? -14.289 -15.155 11.207 1.00 96.31 208 ASP A O 1
ATOM 1661 N N . THR A 1 209 ? -13.009 -14.560 9.464 1.00 97.31 209 THR A N 1
ATOM 1662 C CA . THR A 1 209 ? -12.265 -13.554 10.220 1.00 97.31 209 THR A CA 1
ATOM 1663 C C . THR A 1 209 ? -13.141 -12.348 10.555 1.00 97.31 209 THR A C 1
ATOM 1665 O O . THR A 1 209 ? -13.005 -11.774 11.639 1.00 97.31 209 THR A O 1
ATOM 1668 N N . TRP A 1 210 ? -14.073 -11.974 9.673 1.00 97.25 210 TRP A N 1
ATOM 1669 C CA . TRP A 1 210 ? -14.990 -10.861 9.899 1.00 97.25 210 TRP A CA 1
ATOM 1670 C C . TRP A 1 210 ? -15.869 -11.081 11.124 1.00 97.25 210 TRP A C 1
ATOM 1672 O O . TRP A 1 210 ? -16.025 -10.163 11.925 1.00 97.25 210 TRP A O 1
ATOM 1682 N N . VAL A 1 211 ? -16.363 -12.304 11.338 1.00 95.88 211 VAL A N 1
ATOM 1683 C CA . VAL A 1 211 ? -17.160 -12.656 12.527 1.00 95.88 211 VAL A CA 1
ATOM 1684 C C . VAL A 1 211 ? -16.391 -12.347 13.816 1.00 95.88 211 VAL A C 1
ATOM 1686 O O . VAL A 1 211 ? -16.934 -11.768 14.764 1.00 95.88 211 VAL A O 1
ATOM 1689 N N . ILE A 1 212 ? -15.098 -12.685 13.847 1.00 97.00 212 ILE A N 1
ATOM 1690 C CA . ILE A 1 212 ? -14.217 -12.418 14.991 1.00 97.00 212 ILE A CA 1
ATOM 1691 C C . ILE A 1 212 ? -14.021 -10.909 15.174 1.00 97.00 212 ILE A C 1
ATOM 1693 O O . ILE A 1 212 ? -14.132 -10.401 16.294 1.00 97.00 212 ILE A O 1
ATOM 1697 N N . ILE A 1 213 ? -13.737 -10.184 14.091 1.00 97.06 213 ILE A N 1
ATOM 1698 C CA . ILE A 1 213 ? -13.515 -8.734 14.127 1.00 97.06 213 ILE A CA 1
ATOM 1699 C C . ILE A 1 213 ? -14.781 -8.015 14.599 1.00 97.06 213 ILE A C 1
ATOM 1701 O O . ILE A 1 213 ? -14.714 -7.236 15.546 1.00 97.06 213 ILE A O 1
ATOM 1705 N N . GLN A 1 214 ? -15.941 -8.327 14.022 1.00 94.62 214 GLN A N 1
ATOM 1706 C CA . GLN A 1 214 ? -17.217 -7.698 14.350 1.00 94.62 214 GLN A CA 1
ATOM 1707 C C . GLN A 1 214 ? -17.599 -7.917 15.819 1.00 94.62 214 GLN A C 1
ATOM 1709 O O . GLN A 1 214 ? -18.027 -6.982 16.497 1.00 94.62 214 GLN A O 1
ATOM 1714 N N . ARG A 1 215 ? -17.387 -9.125 16.360 1.00 95.69 215 ARG A N 1
ATOM 1715 C CA . ARG A 1 215 ? -17.627 -9.406 17.785 1.00 95.69 215 ARG A CA 1
ATOM 1716 C C . ARG A 1 215 ? -16.762 -8.535 18.697 1.00 95.69 215 ARG A C 1
ATOM 1718 O O . ARG A 1 215 ? -17.259 -8.036 19.704 1.00 95.69 215 ARG A O 1
ATOM 1725 N N . ASN A 1 216 ? -15.493 -8.348 18.341 1.00 95.12 216 ASN A N 1
ATOM 1726 C CA . ASN A 1 216 ? -14.563 -7.504 19.092 1.00 95.12 216 ASN A CA 1
ATOM 1727 C C . ASN A 1 216 ? -14.787 -6.002 18.862 1.00 95.12 216 ASN A C 1
ATOM 1729 O O . ASN A 1 216 ? -14.360 -5.202 19.690 1.00 95.12 216 ASN A O 1
ATOM 1733 N N . LEU A 1 217 ? -15.460 -5.616 17.774 1.00 94.00 217 LEU A N 1
ATOM 1734 C CA . LEU A 1 217 ? -15.753 -4.225 17.436 1.00 94.00 217 LEU A CA 1
ATOM 1735 C C . LEU A 1 217 ? -16.914 -3.648 18.264 1.00 94.00 217 LEU A C 1
ATOM 1737 O O . LEU A 1 217 ? -16.859 -2.483 18.663 1.00 94.00 217 LEU A O 1
ATOM 1741 N N . LYS A 1 218 ? -17.923 -4.469 18.595 1.00 92.12 218 LYS A N 1
ATOM 1742 C CA . LYS A 1 218 ? -19.142 -4.050 19.323 1.00 92.12 218 LYS A CA 1
ATOM 1743 C C . LYS A 1 218 ? -18.892 -3.198 20.583 1.00 92.12 218 LYS A C 1
ATOM 1745 O O . LYS A 1 218 ? -19.572 -2.184 20.749 1.00 92.12 218 LYS A O 1
ATOM 1750 N N . PRO A 1 219 ? -17.938 -3.523 21.481 1.00 92.75 219 PRO A N 1
ATOM 1751 C CA . PRO A 1 219 ? -17.667 -2.685 22.651 1.00 92.75 219 PRO A CA 1
ATOM 1752 C C . PRO A 1 219 ? -17.215 -1.261 22.292 1.00 92.75 219 PRO A C 1
ATOM 1754 O O . PRO A 1 219 ? -17.571 -0.309 22.986 1.00 92.75 219 PRO A O 1
ATOM 1757 N N . TYR A 1 220 ? -16.454 -1.094 21.206 1.00 92.62 220 TYR A N 1
ATOM 1758 C CA . TYR A 1 220 ? -15.966 0.211 20.744 1.00 92.62 220 TYR A CA 1
ATOM 1759 C C . TYR A 1 220 ? -17.087 1.044 20.125 1.00 92.62 220 TYR A C 1
ATOM 1761 O O . TYR A 1 220 ? -17.210 2.235 20.410 1.00 92.62 220 TYR A O 1
ATOM 1769 N N . GLU A 1 221 ? -17.961 0.399 19.358 1.00 89.69 221 GLU A N 1
ATOM 1770 C CA . GLU A 1 221 ? -19.181 1.002 18.821 1.00 89.69 221 GLU A CA 1
ATOM 1771 C C . GLU A 1 221 ? -20.088 1.549 19.931 1.00 89.69 221 GLU A C 1
ATOM 1773 O O . GLU A 1 221 ? -20.517 2.705 19.887 1.00 89.69 221 GLU A O 1
ATOM 1778 N N . MET A 1 222 ? -20.321 0.753 20.980 1.00 88.44 222 MET A N 1
ATOM 1779 C CA . MET A 1 222 ? -21.127 1.169 22.131 1.00 88.44 222 MET A CA 1
ATOM 1780 C C . MET A 1 222 ? -20.504 2.345 22.894 1.00 88.44 222 MET A C 1
ATOM 1782 O O . MET A 1 222 ? -21.232 3.215 23.378 1.00 88.44 222 MET A O 1
ATOM 1786 N N . LYS A 1 223 ? -19.169 2.401 22.991 1.00 89.44 223 LYS A N 1
ATOM 1787 C CA . LYS A 1 223 ? -18.449 3.519 23.624 1.00 89.44 223 LYS A CA 1
ATOM 1788 C C . LYS A 1 223 ? -18.571 4.818 22.825 1.00 89.44 223 LYS A C 1
ATOM 1790 O O . LYS A 1 223 ? -18.775 5.879 23.414 1.00 89.44 223 LYS A O 1
ATOM 1795 N N . LEU A 1 224 ? -18.467 4.759 21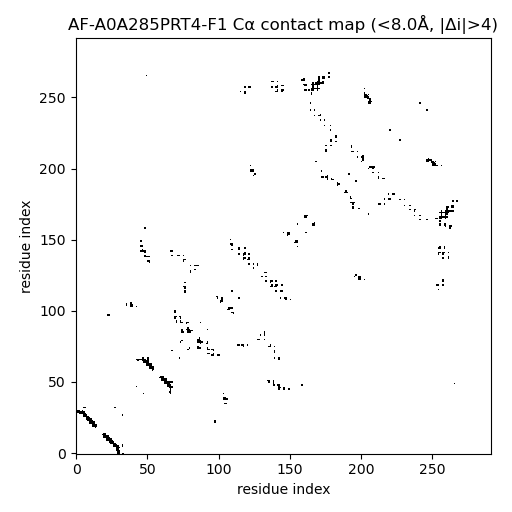.497 1.00 85.12 224 LEU A N 1
ATOM 1796 C CA . LEU A 1 224 ? -18.553 5.954 20.650 1.00 85.12 224 LEU A CA 1
ATOM 1797 C C . LEU A 1 224 ? -19.986 6.488 20.506 1.00 85.12 224 LEU A C 1
ATOM 1799 O O . LEU A 1 224 ? -20.160 7.693 20.287 1.00 85.12 224 LEU A O 1
ATOM 1803 N N . ARG A 1 225 ? -21.010 5.640 20.683 1.00 84.12 225 ARG A N 1
ATOM 1804 C CA . ARG A 1 225 ? -22.432 6.005 20.544 1.00 84.12 225 ARG A CA 1
ATOM 1805 C C . ARG A 1 225 ? -22.666 6.745 19.214 1.00 84.12 225 ARG A C 1
ATOM 1807 O O . ARG A 1 225 ? -22.185 6.319 18.170 1.00 84.12 225 ARG A O 1
ATOM 1814 N N . GLY A 1 226 ? -23.346 7.895 19.243 1.00 77.56 226 GLY A N 1
ATOM 1815 C CA . GLY A 1 226 ? -23.638 8.701 18.054 1.00 77.56 226 GLY A CA 1
ATOM 1816 C C . GLY A 1 226 ? -22.406 9.209 17.295 1.00 77.56 226 GLY A C 1
ATOM 1817 O O . GLY A 1 226 ? -22.529 9.539 16.121 1.00 77.56 226 GLY A O 1
ATOM 1818 N N . ARG A 1 227 ? -21.212 9.223 17.908 1.00 77.62 227 ARG A N 1
ATOM 1819 C CA . ARG A 1 227 ? -19.976 9.674 17.245 1.00 77.62 227 ARG A CA 1
ATOM 1820 C C . ARG A 1 227 ? -19.468 8.677 16.201 1.00 77.62 227 ARG A C 1
ATOM 1822 O O . ARG A 1 227 ? -18.828 9.087 15.242 1.00 77.62 227 ARG A O 1
ATOM 1829 N N . ALA A 1 228 ? -19.799 7.392 16.348 1.00 79.31 228 ALA A N 1
ATOM 1830 C CA . ALA A 1 228 ? -19.488 6.367 15.350 1.00 79.31 228 ALA A CA 1
ATOM 1831 C C . ALA A 1 228 ? -20.563 6.232 14.264 1.00 79.31 228 ALA A C 1
ATOM 1833 O O . ALA A 1 228 ? -20.358 5.474 13.320 1.00 79.31 228 ALA A O 1
ATOM 1834 N N . ARG A 1 229 ? -21.691 6.952 14.364 1.00 83.69 229 ARG A N 1
ATOM 1835 C CA . ARG A 1 229 ? -22.873 6.711 13.524 1.00 83.69 229 ARG A CA 1
ATOM 1836 C C . ARG A 1 229 ? -22.566 6.781 12.029 1.00 83.69 229 ARG A C 1
ATOM 1838 O O . ARG A 1 229 ? -23.039 5.928 11.287 1.00 83.69 229 ARG A O 1
ATOM 1845 N N . ASN A 1 230 ? -21.745 7.739 11.598 1.00 86.44 230 ASN A N 1
ATOM 1846 C CA . ASN A 1 230 ? -21.368 7.874 10.188 1.00 86.44 230 ASN A CA 1
ATOM 1847 C C . ASN A 1 230 ? -20.569 6.656 9.702 1.00 86.44 230 ASN A C 1
ATOM 1849 O O . ASN A 1 230 ? -20.896 6.077 8.673 1.00 86.44 230 ASN A O 1
ATOM 1853 N N . LEU A 1 231 ? -19.571 6.220 10.479 1.00 88.06 231 LEU A N 1
ATOM 1854 C CA . LEU A 1 231 ? -18.750 5.049 10.154 1.00 88.06 231 LEU A CA 1
ATOM 1855 C C . LEU A 1 231 ? -19.562 3.747 10.196 1.00 88.06 231 LEU A C 1
ATOM 1857 O O . LEU A 1 231 ? -19.381 2.891 9.342 1.00 88.06 231 LEU A O 1
ATOM 1861 N N . GLN A 1 232 ? -20.485 3.612 11.148 1.00 88.75 232 GLN A N 1
ATOM 1862 C CA . GLN A 1 232 ? -21.396 2.466 11.235 1.00 88.75 232 GLN A CA 1
ATOM 1863 C C . GLN A 1 232 ? -22.371 2.411 10.060 1.00 88.75 232 GLN A C 1
ATOM 1865 O O . GLN A 1 232 ? -22.621 1.337 9.522 1.00 88.75 232 GLN A O 1
ATOM 1870 N N . THR A 1 233 ? -22.905 3.566 9.653 1.00 90.81 233 THR A N 1
ATOM 1871 C CA . THR A 1 233 ? -23.797 3.666 8.490 1.00 90.81 233 THR A CA 1
ATOM 1872 C C . THR A 1 233 ? -23.044 3.255 7.230 1.00 90.81 233 THR A C 1
ATOM 1874 O O . THR A 1 233 ? -23.495 2.359 6.526 1.00 90.81 233 THR A O 1
ATOM 1877 N N . LEU A 1 234 ? -21.841 3.800 7.025 1.00 91.50 234 LEU A N 1
ATOM 1878 C CA . LEU A 1 234 ? -20.980 3.435 5.902 1.00 91.50 234 LEU A CA 1
ATOM 1879 C C . LEU A 1 234 ? -20.609 1.943 5.909 1.00 91.50 234 LEU A C 1
ATOM 1881 O O . LEU A 1 234 ? -20.595 1.299 4.863 1.00 91.50 234 LEU A O 1
ATOM 18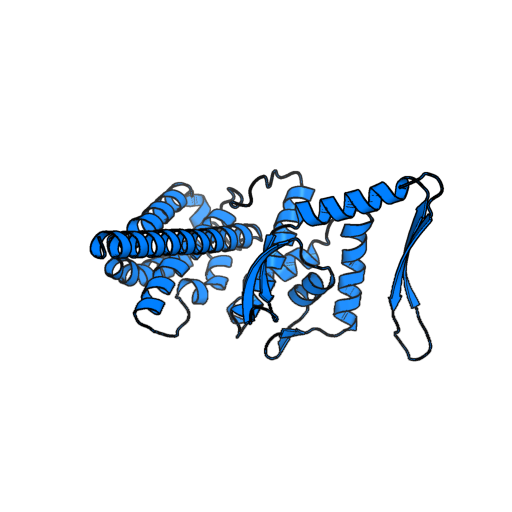85 N N . LEU A 1 235 ? -20.336 1.367 7.085 1.00 92.81 235 LEU A N 1
ATOM 1886 C CA . LEU A 1 235 ? -20.078 -0.067 7.213 1.00 92.81 235 LEU A CA 1
ATOM 1887 C C . LEU A 1 235 ? -21.302 -0.898 6.809 1.00 92.81 235 LEU A C 1
ATOM 1889 O O . LEU A 1 235 ? -21.150 -1.909 6.123 1.00 92.81 235 LEU A O 1
ATOM 1893 N N . GLY A 1 236 ? -22.499 -0.468 7.214 1.00 91.38 236 GLY A N 1
ATOM 1894 C CA . GLY A 1 236 ? -23.765 -1.087 6.828 1.00 91.38 236 GLY A CA 1
ATOM 1895 C C . GLY A 1 236 ? -24.018 -1.014 5.323 1.00 91.38 236 GLY A C 1
ATOM 1896 O O . GLY A 1 236 ? -24.356 -2.028 4.724 1.00 91.38 236 GLY A O 1
ATOM 1897 N N . GLU A 1 237 ? -23.781 0.144 4.703 1.00 92.56 237 GLU A N 1
ATOM 1898 C CA . GLU A 1 237 ? -23.918 0.349 3.254 1.00 92.56 237 GLU A CA 1
ATOM 1899 C C . GLU A 1 237 ? -22.991 -0.573 2.453 1.00 92.56 237 GLU A C 1
ATOM 1901 O O . GLU A 1 237 ? -23.435 -1.242 1.522 1.00 92.56 237 GLU A O 1
ATOM 1906 N N . ILE A 1 238 ? -21.714 -0.661 2.839 1.00 91.81 238 ILE A N 1
ATOM 1907 C CA . ILE A 1 238 ? -20.753 -1.540 2.160 1.00 91.81 238 ILE A CA 1
ATOM 1908 C C . ILE A 1 238 ? -21.131 -3.009 2.362 1.00 91.81 238 ILE A C 1
ATOM 1910 O O . ILE A 1 238 ? -21.083 -3.781 1.408 1.00 91.81 238 ILE A O 1
ATOM 1914 N N . SER A 1 239 ? -21.531 -3.388 3.580 1.00 90.44 239 SER A N 1
ATOM 1915 C CA . SER A 1 239 ? -21.927 -4.768 3.888 1.00 90.44 239 SER A CA 1
ATOM 1916 C C . SER A 1 239 ? -23.179 -5.184 3.113 1.00 90.44 239 SER A C 1
ATOM 1918 O O . SER A 1 239 ? -23.244 -6.305 2.627 1.00 90.44 239 SER A O 1
ATOM 1920 N N . ALA A 1 240 ? -24.151 -4.282 2.948 1.00 91.50 240 ALA A N 1
ATOM 1921 C CA . ALA A 1 240 ? -25.363 -4.537 2.170 1.00 91.50 240 ALA A CA 1
ATOM 1922 C C . ALA A 1 240 ? -25.091 -4.679 0.661 1.00 91.50 240 ALA A C 1
ATOM 1924 O O . ALA A 1 240 ? -25.869 -5.309 -0.049 1.00 91.50 240 ALA A O 1
ATOM 1925 N N . ALA A 1 241 ? -23.991 -4.104 0.167 1.00 90.94 241 ALA A N 1
ATOM 1926 C CA . ALA A 1 241 ? -23.571 -4.191 -1.230 1.00 90.94 241 ALA A CA 1
ATOM 1927 C C . ALA A 1 241 ? -22.724 -5.440 -1.550 1.00 90.94 241 ALA A C 1
ATOM 1929 O O . ALA A 1 241 ? -22.187 -5.542 -2.661 1.00 90.94 241 ALA A O 1
ATOM 1930 N N . ILE A 1 242 ? -22.544 -6.347 -0.586 1.00 91.88 242 ILE A N 1
ATOM 1931 C CA . ILE A 1 242 ? -21.805 -7.603 -0.728 1.00 91.88 242 ILE A CA 1
ATOM 1932 C C . ILE A 1 242 ? -22.809 -8.760 -0.704 1.00 91.88 242 ILE A C 1
ATOM 1934 O O . ILE A 1 242 ? -23.599 -8.866 0.232 1.00 91.88 242 ILE A O 1
ATOM 1938 N N . SER A 1 243 ? -22.766 -9.640 -1.711 1.00 92.69 243 SER A N 1
ATOM 1939 C CA . SER A 1 243 ? -23.526 -10.897 -1.673 1.00 92.69 243 SER A CA 1
ATOM 1940 C C . SER A 1 243 ? -23.002 -11.780 -0.543 1.00 92.69 243 SER A C 1
ATOM 1942 O O . SER A 1 243 ? -21.793 -11.978 -0.397 1.00 92.69 243 SER A O 1
ATOM 1944 N N . GLU A 1 244 ? -23.923 -12.326 0.248 1.00 91.06 244 GLU A N 1
ATOM 1945 C CA . GLU A 1 244 ? -23.590 -13.236 1.339 1.00 91.06 244 GLU A CA 1
ATOM 1946 C C . GLU A 1 244 ? -22.921 -14.511 0.807 1.00 91.06 244 GLU A C 1
ATOM 1948 O O . GLU A 1 244 ? -21.897 -14.943 1.337 1.00 91.06 244 GLU A O 1
ATOM 1953 N N . GLU A 1 245 ? -23.442 -15.069 -0.285 1.00 92.56 245 GLU A N 1
ATOM 1954 C CA . GLU A 1 245 ? -22.924 -16.277 -0.923 1.00 92.56 245 GLU A CA 1
ATOM 1955 C C . GLU A 1 245 ? -21.500 -16.069 -1.452 1.00 92.56 245 GLU A C 1
ATOM 1957 O O . GLU A 1 245 ? -20.613 -16.891 -1.200 1.00 92.56 245 GLU A O 1
ATOM 1962 N N . GLU A 1 246 ? -21.257 -14.950 -2.144 1.00 91.75 246 GLU A N 1
ATOM 1963 C CA . GLU A 1 246 ? -19.926 -14.609 -2.654 1.00 91.75 246 GLU A CA 1
ATOM 1964 C C . GLU A 1 246 ? -18.931 -14.391 -1.509 1.00 91.75 246 GLU A C 1
ATOM 1966 O O . GLU A 1 246 ? -17.796 -14.873 -1.559 1.00 91.75 246 GLU A O 1
ATOM 1971 N N . PHE A 1 247 ? -19.352 -13.705 -0.444 1.00 93.44 247 PHE A N 1
ATOM 1972 C CA . PHE A 1 247 ? -18.496 -13.421 0.702 1.00 93.44 247 PHE A CA 1
ATOM 1973 C C . PHE A 1 247 ? -18.113 -14.684 1.477 1.00 93.44 247 PHE A C 1
ATOM 1975 O O . PHE A 1 247 ? -16.943 -14.854 1.829 1.00 93.44 247 PHE A O 1
ATOM 1982 N N . GLN A 1 248 ? -19.064 -15.597 1.699 1.00 93.81 248 GLN A N 1
ATOM 1983 C CA . GLN A 1 248 ? -18.821 -16.874 2.378 1.00 93.81 248 GLN A CA 1
ATOM 1984 C C . GLN A 1 248 ? -17.803 -17.742 1.631 1.00 93.81 248 GLN A C 1
ATOM 1986 O O . GLN A 1 248 ? -16.962 -18.400 2.256 1.00 93.81 248 GLN A O 1
ATOM 1991 N N . GLN A 1 249 ? -17.841 -17.730 0.297 1.00 94.12 249 GLN A N 1
ATOM 1992 C CA . GLN A 1 249 ? -16.928 -18.503 -0.548 1.00 94.12 249 GLN A CA 1
ATOM 1993 C C . GLN A 1 249 ? -15.593 -17.794 -0.787 1.00 94.12 249 GLN A C 1
ATOM 1995 O O . GLN A 1 249 ? -14.608 -18.447 -1.141 1.00 94.12 249 GLN A O 1
ATOM 2000 N N . LYS A 1 250 ? -15.519 -16.473 -0.573 1.00 94.56 250 LYS A N 1
ATOM 2001 C CA . LYS A 1 250 ? -14.317 -15.700 -0.877 1.00 94.56 250 LYS A CA 1
ATOM 2002 C C . LYS A 1 250 ? -13.124 -16.183 -0.057 1.00 94.56 250 LYS A C 1
ATOM 2004 O O . LYS A 1 250 ? -13.178 -16.301 1.168 1.00 94.56 250 LYS A O 1
ATOM 2009 N N . ARG A 1 251 ? -12.019 -16.439 -0.751 1.00 95.88 251 ARG A N 1
ATOM 2010 C CA . ARG A 1 251 ? -10.702 -16.767 -0.193 1.00 95.88 251 ARG A CA 1
ATOM 2011 C C . ARG A 1 251 ? -9.647 -15.943 -0.915 1.00 95.88 251 ARG A C 1
ATOM 2013 O O . ARG A 1 251 ? -9.857 -15.603 -2.077 1.00 95.88 251 ARG A O 1
ATOM 2020 N N . ASN A 1 252 ? -8.539 -15.661 -0.233 1.00 95.69 252 ASN A N 1
ATOM 2021 C CA . ASN A 1 252 ? -7.359 -14.974 -0.770 1.00 95.69 252 ASN A CA 1
ATOM 2022 C C . ASN A 1 252 ? -7.701 -13.695 -1.551 1.00 95.69 252 ASN A C 1
ATOM 2024 O O . ASN A 1 252 ? -7.798 -13.697 -2.778 1.00 95.69 252 ASN A O 1
ATOM 2028 N N . LEU A 1 253 ? -7.885 -12.600 -0.818 1.00 94.94 253 LEU A N 1
ATOM 2029 C CA . LEU A 1 253 ? -8.109 -11.280 -1.389 1.00 94.94 253 LEU A CA 1
ATOM 2030 C C . LEU A 1 253 ? -6.914 -10.850 -2.252 1.00 94.94 253 LEU A C 1
ATOM 2032 O O . LEU A 1 253 ? -5.758 -11.099 -1.903 1.00 94.94 253 LEU A O 1
ATOM 2036 N N . ASP A 1 254 ? -7.189 -10.191 -3.371 1.00 93.06 254 ASP A N 1
ATOM 2037 C CA . ASP A 1 254 ? -6.173 -9.695 -4.294 1.00 93.06 254 ASP A CA 1
ATOM 2038 C C . ASP A 1 254 ? -5.673 -8.280 -3.930 1.00 93.06 254 ASP A C 1
ATOM 2040 O O . ASP A 1 254 ? -5.922 -7.752 -2.844 1.00 93.06 254 ASP A O 1
ATOM 2044 N N . GLY A 1 255 ? -4.923 -7.644 -4.837 1.00 91.25 255 GLY A N 1
ATOM 2045 C CA . GLY A 1 255 ? -4.406 -6.289 -4.626 1.00 91.25 255 GLY A CA 1
ATOM 2046 C C . GLY A 1 255 ? -5.492 -5.213 -4.506 1.00 91.25 255 GLY A C 1
ATOM 2047 O O . GLY A 1 255 ? -5.247 -4.163 -3.907 1.00 91.25 255 GLY A O 1
ATOM 2048 N N . THR A 1 256 ? -6.703 -5.445 -5.022 1.00 93.69 256 THR A N 1
ATOM 2049 C CA . THR A 1 256 ? -7.798 -4.466 -4.945 1.00 93.69 256 THR A CA 1
ATOM 2050 C C . THR A 1 256 ? -8.309 -4.289 -3.516 1.00 93.69 256 THR A C 1
ATOM 2052 O O . THR A 1 256 ? -8.736 -3.193 -3.152 1.00 93.69 256 THR A O 1
ATOM 2055 N N . PHE A 1 257 ? -8.124 -5.290 -2.650 1.00 95.75 257 PHE A N 1
ATOM 2056 C CA . PHE A 1 257 ? -8.307 -5.133 -1.207 1.00 95.75 257 PHE A CA 1
ATOM 2057 C C . PHE A 1 257 ? -7.405 -4.045 -0.611 1.00 95.75 257 PHE A C 1
ATOM 2059 O O . PHE A 1 257 ? -7.874 -3.230 0.188 1.00 95.75 257 PHE A O 1
ATOM 2066 N N . CYS A 1 258 ? -6.132 -3.976 -1.019 1.00 95.00 258 CYS A N 1
ATOM 2067 C CA . CYS A 1 258 ? -5.221 -2.928 -0.558 1.00 95.00 258 CYS A CA 1
ATOM 2068 C C . CYS A 1 258 ? -5.706 -1.539 -0.995 1.00 95.00 258 CYS A C 1
ATOM 2070 O O . CYS A 1 258 ? -5.697 -0.624 -0.170 1.00 95.00 258 CYS A O 1
ATOM 2072 N N . LEU A 1 259 ? -6.189 -1.408 -2.241 1.00 92.88 259 LEU A N 1
ATOM 2073 C CA . LEU A 1 259 ? -6.784 -0.167 -2.757 1.00 92.88 259 LEU A CA 1
ATOM 2074 C C . LEU A 1 259 ? -7.955 0.282 -1.879 1.00 92.88 259 LEU A C 1
ATOM 2076 O O . LEU A 1 259 ? -7.960 1.406 -1.382 1.00 92.88 259 LEU A O 1
ATOM 2080 N N . GLY A 1 260 ? -8.918 -0.611 -1.636 1.00 93.12 260 GLY A N 1
ATOM 2081 C CA . GLY A 1 260 ? -10.091 -0.296 -0.824 1.00 93.12 260 GLY A CA 1
ATOM 2082 C C . GLY A 1 260 ? -9.747 0.068 0.617 1.00 93.12 260 GLY A C 1
ATOM 2083 O O . GLY A 1 260 ? -10.255 1.058 1.149 1.00 93.12 260 GLY A O 1
ATOM 2084 N N . PHE A 1 261 ? -8.830 -0.680 1.234 1.00 95.19 261 PHE A N 1
ATOM 2085 C CA . PHE A 1 261 ? -8.381 -0.413 2.596 1.00 95.19 261 PHE A CA 1
ATOM 2086 C C . PHE A 1 261 ? -7.683 0.950 2.719 1.00 95.19 261 PHE A C 1
ATOM 2088 O O . PHE A 1 261 ? -8.003 1.741 3.611 1.00 95.19 261 PHE A O 1
ATOM 2095 N N . ASP A 1 262 ? -6.728 1.246 1.834 1.00 92.44 262 ASP A N 1
ATOM 2096 C CA . ASP A 1 262 ? -5.933 2.472 1.915 1.00 92.44 262 ASP A CA 1
ATOM 2097 C C . ASP A 1 262 ? -6.754 3.719 1.556 1.00 92.44 262 ASP A C 1
ATOM 2099 O O . ASP A 1 262 ? -6.681 4.721 2.275 1.00 92.44 262 ASP A O 1
ATOM 2103 N N . SER A 1 263 ? -7.607 3.638 0.524 1.00 90.12 263 SER A N 1
ATOM 2104 C CA . SER A 1 263 ? -8.531 4.715 0.145 1.00 90.12 263 SER A CA 1
ATOM 2105 C C . SER A 1 263 ? -9.483 5.070 1.286 1.00 90.12 263 SER A C 1
ATOM 2107 O O . SER A 1 263 ? -9.605 6.245 1.638 1.00 90.12 263 SER A O 1
ATOM 2109 N N . GLN A 1 264 ? -10.116 4.074 1.918 1.00 92.19 264 GLN A N 1
ATOM 2110 C CA . GLN A 1 264 ? -11.062 4.321 3.011 1.00 92.19 264 GLN A CA 1
ATOM 2111 C C . GLN A 1 264 ? -10.372 4.886 4.256 1.00 92.19 264 GLN A C 1
ATOM 2113 O O . GLN A 1 264 ? -10.911 5.768 4.937 1.00 92.19 264 GLN A O 1
ATOM 2118 N N . ARG A 1 265 ? -9.153 4.416 4.550 1.00 90.12 265 ARG A N 1
ATOM 2119 C CA . ARG A 1 265 ? -8.339 4.965 5.638 1.00 90.12 265 ARG A CA 1
ATOM 2120 C C . ARG A 1 265 ? -7.981 6.427 5.377 1.00 90.12 265 ARG A C 1
ATOM 2122 O O . ARG A 1 265 ? -8.056 7.241 6.296 1.00 90.12 265 ARG A O 1
ATOM 2129 N N . TYR A 1 266 ? -7.581 6.761 4.151 1.00 87.38 266 TYR A N 1
ATOM 2130 C CA . TYR A 1 266 ? -7.253 8.132 3.769 1.00 87.38 266 TYR A CA 1
ATOM 2131 C C . TYR A 1 266 ? -8.469 9.059 3.879 1.00 87.38 266 TYR A C 1
ATOM 2133 O O . TYR A 1 266 ? -8.370 10.108 4.512 1.00 87.38 266 TYR A O 1
ATOM 2141 N N . GLU A 1 267 ? -9.625 8.642 3.358 1.00 88.06 267 GLU A N 1
ATOM 2142 C CA . GLU A 1 267 ? -10.882 9.395 3.453 1.00 88.06 267 GLU A CA 1
ATOM 2143 C C . GLU A 1 267 ? -11.255 9.696 4.911 1.00 88.06 267 GLU A C 1
ATOM 2145 O O . GLU A 1 267 ? -11.523 10.843 5.264 1.00 88.06 267 GLU A O 1
ATOM 2150 N N . THR A 1 268 ? -11.154 8.695 5.789 1.00 87.69 268 THR A N 1
ATOM 2151 C CA . THR A 1 268 ? -11.434 8.857 7.225 1.00 87.69 268 THR A CA 1
ATOM 2152 C C . THR A 1 268 ? -10.489 9.868 7.889 1.00 87.69 268 THR A C 1
ATOM 2154 O O . THR A 1 268 ? -10.900 10.655 8.744 1.00 87.69 268 THR A O 1
ATOM 2157 N N . ILE A 1 269 ? -9.208 9.875 7.500 1.00 85.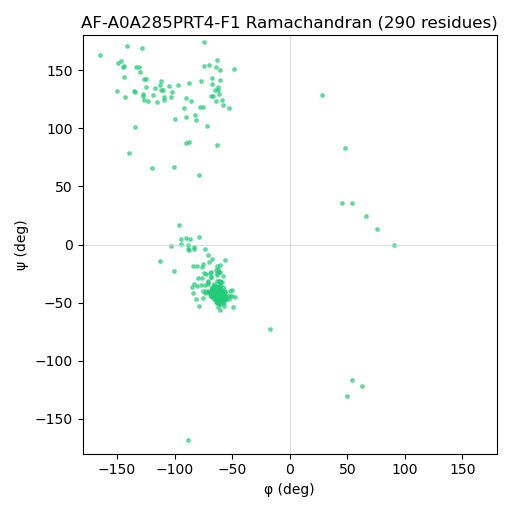00 269 ILE A N 1
ATOM 2158 C CA . ILE A 1 269 ? -8.214 10.829 8.014 1.00 85.00 269 ILE A CA 1
ATOM 2159 C C . ILE A 1 269 ? -8.506 12.249 7.523 1.00 85.00 269 ILE A C 1
ATOM 2161 O O . ILE A 1 269 ? -8.410 13.193 8.311 1.00 85.00 269 ILE A O 1
ATOM 2165 N N . GLU A 1 270 ? -8.821 12.416 6.240 1.00 84.19 270 GLU A N 1
ATOM 2166 C CA . GLU A 1 270 ? -9.134 13.725 5.665 1.00 84.19 270 GLU A CA 1
ATOM 2167 C C . GLU A 1 270 ? -10.407 14.313 6.272 1.00 84.19 270 GLU A C 1
ATOM 2169 O O . GLU A 1 270 ? -10.411 15.483 6.654 1.00 84.19 270 GLU A O 1
ATOM 2174 N N . GLU A 1 271 ? -11.441 13.499 6.468 1.00 85.38 271 GLU A N 1
ATOM 2175 C CA . GLU A 1 271 ? -12.675 13.930 7.124 1.00 85.38 271 GLU A CA 1
ATOM 2176 C C . GLU A 1 271 ? -12.419 14.384 8.568 1.00 85.38 271 GLU A C 1
ATOM 2178 O O . GLU A 1 271 ? -12.819 15.475 8.975 1.00 85.38 271 GLU A O 1
ATOM 2183 N N . ALA A 1 272 ? -11.630 13.621 9.333 1.00 82.31 272 ALA A N 1
ATOM 2184 C CA . ALA A 1 272 ? -11.249 14.014 10.688 1.00 82.31 272 ALA A CA 1
ATOM 2185 C C . ALA A 1 272 ? -10.473 15.348 10.730 1.00 82.31 272 ALA A C 1
ATOM 2187 O O . ALA A 1 272 ? -10.642 16.138 11.664 1.00 82.31 272 ALA A O 1
ATOM 2188 N N . LYS A 1 273 ? -9.626 15.627 9.728 1.00 84.00 273 LYS A N 1
ATOM 2189 C CA . LYS A 1 273 ? -8.925 16.918 9.613 1.00 84.00 273 LYS A CA 1
ATOM 2190 C C . LYS A 1 273 ? -9.887 18.063 9.300 1.00 84.00 273 LYS A C 1
ATOM 2192 O O . LYS A 1 273 ? -9.730 19.132 9.891 1.00 84.00 273 LYS A O 1
ATOM 2197 N N . ARG A 1 274 ? -10.860 17.852 8.406 1.00 84.94 274 ARG A N 1
ATOM 2198 C CA . ARG A 1 274 ? -11.885 18.852 8.056 1.00 84.94 274 ARG A CA 1
ATOM 2199 C C . ARG A 1 274 ? -12.713 19.234 9.275 1.00 84.94 274 ARG A C 1
ATOM 2201 O O . ARG A 1 274 ? -12.734 20.406 9.637 1.00 84.94 274 ARG A O 1
ATOM 2208 N N . ILE A 1 275 ? -13.250 18.241 9.986 1.00 84.56 275 ILE A N 1
ATOM 2209 C CA . ILE A 1 275 ? -14.026 18.450 11.219 1.00 84.56 275 ILE A CA 1
ATOM 2210 C C . ILE A 1 275 ? -13.208 19.219 12.263 1.00 84.56 275 ILE A C 1
ATOM 2212 O O . ILE A 1 275 ? -13.716 20.131 12.916 1.00 84.56 275 ILE A O 1
ATOM 2216 N N . LYS A 1 276 ? -11.923 18.876 12.433 1.00 83.38 276 LYS A N 1
ATOM 2217 C CA . LYS A 1 276 ? -11.050 19.600 13.364 1.00 83.38 276 LYS A CA 1
ATOM 2218 C C . LYS A 1 276 ? -10.895 21.071 12.964 1.00 83.38 276 LYS A C 1
ATOM 2220 O O . LYS A 1 276 ? -11.059 21.935 13.818 1.00 83.38 276 LYS A O 1
ATOM 2225 N N . LYS A 1 277 ? -10.625 21.345 11.685 1.00 85.50 277 LYS A N 1
ATOM 2226 C CA . LYS A 1 277 ? -10.470 22.709 11.163 1.00 85.50 277 LYS A CA 1
ATOM 2227 C C . LYS A 1 277 ? -11.739 23.540 11.373 1.00 85.50 277 LYS A C 1
ATOM 2229 O O . LYS A 1 277 ? -11.653 24.641 11.899 1.00 85.50 277 LYS A O 1
ATOM 2234 N N . GLU A 1 278 ? -12.907 22.989 11.051 1.00 86.31 278 GLU A N 1
ATOM 2235 C CA . GLU A 1 278 ? -14.195 23.662 11.263 1.00 86.31 278 GLU A CA 1
ATOM 2236 C C . GLU A 1 278 ? -14.473 23.955 12.743 1.00 86.31 278 GLU A C 1
ATOM 2238 O O . GLU A 1 278 ? -15.011 25.008 13.085 1.00 86.31 278 GLU A O 1
ATOM 2243 N N . ASN A 1 279 ? -14.112 23.036 13.642 1.00 84.62 279 ASN A N 1
ATOM 2244 C CA . ASN A 1 279 ? -14.263 23.245 15.081 1.00 84.62 279 ASN A CA 1
ATOM 2245 C C . ASN A 1 279 ? -13.317 24.326 15.612 1.00 84.62 279 ASN A C 1
ATOM 2247 O O . ASN A 1 279 ? -13.719 25.110 16.474 1.00 84.62 279 ASN A O 1
ATOM 2251 N N . ASP A 1 280 ? -12.085 24.374 15.107 1.00 86.06 280 ASP A N 1
ATOM 2252 C CA . ASP A 1 280 ? -11.111 25.401 15.471 1.00 86.06 280 ASP A CA 1
ATOM 2253 C C . ASP A 1 280 ? -11.571 26.783 14.955 1.00 86.06 280 ASP A C 1
ATOM 2255 O O . ASP A 1 280 ? -11.573 27.748 15.716 1.00 86.06 280 ASP A O 1
ATOM 2259 N N . GLU A 1 281 ? -12.091 26.871 13.725 1.00 87.75 281 GLU A N 1
ATOM 2260 C CA . GLU A 1 281 ? -12.678 28.101 13.164 1.00 87.75 281 GLU A CA 1
ATOM 2261 C C . GLU A 1 281 ? -13.913 28.581 13.946 1.00 87.75 281 GLU A C 1
ATOM 2263 O O . GLU A 1 281 ? -14.057 29.773 14.217 1.00 87.75 281 GLU A O 1
ATOM 2268 N N . LYS A 1 282 ? -14.801 27.665 14.359 1.00 85.81 282 LYS A N 1
ATOM 2269 C CA . LYS A 1 282 ? -15.970 27.995 15.197 1.00 85.81 282 LYS A CA 1
ATOM 2270 C C . LYS A 1 282 ? -15.571 28.505 16.582 1.00 85.81 282 LYS A C 1
ATOM 2272 O O . LYS A 1 282 ? -16.257 29.367 17.122 1.00 85.81 282 LYS A O 1
ATOM 2277 N N . LYS A 1 283 ? -14.492 27.975 17.167 1.00 85.62 283 LYS A N 1
ATOM 2278 C CA . LYS A 1 283 ? -13.960 28.461 18.450 1.00 85.62 283 LYS A CA 1
ATOM 2279 C C . LYS A 1 283 ? -13.402 29.873 18.330 1.00 85.62 283 LYS A C 1
ATOM 2281 O O . LYS A 1 283 ? -13.697 30.687 19.192 1.00 85.62 283 LYS A O 1
ATOM 2286 N N . ILE A 1 284 ? -12.650 30.158 17.266 1.00 85.25 284 ILE A N 1
ATOM 2287 C CA . ILE A 1 284 ? -12.096 31.497 17.016 1.00 85.25 284 ILE A CA 1
ATOM 2288 C C . ILE A 1 284 ? -13.228 32.519 16.868 1.00 85.25 284 ILE A C 1
ATOM 2290 O O . ILE A 1 284 ? -13.226 33.518 17.574 1.00 85.25 284 ILE A O 1
ATOM 2294 N N . LYS A 1 285 ? -14.255 32.218 16.061 1.00 83.31 285 LYS A N 1
ATOM 2295 C CA . LYS A 1 285 ? -15.416 33.110 15.892 1.00 83.31 285 LYS A CA 1
ATOM 2296 C C . LYS A 1 285 ? -16.161 33.395 17.198 1.00 83.31 285 LYS A C 1
ATOM 2298 O O . LYS A 1 285 ? -16.551 34.528 17.429 1.00 83.31 285 LYS A O 1
ATOM 2303 N N . LYS A 1 286 ? -16.330 32.389 18.064 1.00 82.50 286 LYS A N 1
ATOM 2304 C CA . LYS A 1 286 ? -16.957 32.588 19.381 1.00 82.50 286 LYS A CA 1
ATOM 2305 C C . LYS A 1 286 ? -16.140 33.500 20.294 1.00 82.50 286 LYS A C 1
ATOM 2307 O O . LYS A 1 286 ? -16.722 34.321 20.982 1.00 82.50 286 LYS A O 1
ATOM 2312 N N . LEU A 1 287 ? -14.814 33.367 20.284 1.00 79.19 287 LEU A N 1
ATOM 2313 C CA . LEU A 1 287 ? -13.934 34.234 21.072 1.00 79.19 287 LEU A CA 1
ATOM 2314 C C . LEU A 1 287 ? -13.974 35.685 20.561 1.00 79.19 287 LEU A C 1
ATOM 2316 O O . LEU A 1 287 ? -14.027 36.608 21.360 1.00 79.19 287 LEU A O 1
ATOM 2320 N N . GLU A 1 288 ? -14.031 35.886 19.241 1.00 79.62 288 GLU A N 1
ATOM 2321 C CA . GLU A 1 288 ? -14.167 37.219 18.627 1.00 79.62 288 GLU A CA 1
ATOM 2322 C C . GLU A 1 288 ? -15.543 37.871 18.877 1.00 79.62 288 GLU A C 1
ATOM 2324 O O . GLU A 1 288 ? -15.654 39.097 18.879 1.00 79.62 288 GLU A O 1
ATOM 2329 N N . GLU A 1 289 ? -16.596 37.070 19.070 1.00 74.31 289 GLU A N 1
ATOM 2330 C CA . GLU A 1 289 ? -17.941 37.536 19.443 1.00 74.31 289 GLU A CA 1
ATOM 2331 C C . GLU A 1 289 ? -18.064 37.851 20.944 1.00 74.31 289 GLU A C 1
ATOM 2333 O O . GLU A 1 289 ? -18.854 38.716 21.304 1.00 74.31 289 GLU A O 1
ATOM 2338 N N . GLU A 1 290 ? -17.289 37.189 21.810 1.00 71.00 290 GLU A N 1
ATOM 2339 C CA . GLU A 1 290 ? -17.246 37.447 23.261 1.00 71.00 290 GLU A CA 1
ATOM 2340 C C . GLU A 1 290 ? -16.368 38.662 23.635 1.00 71.00 290 GLU A C 1
ATOM 2342 O O . GLU A 1 290 ? -16.520 39.215 24.723 1.00 71.00 290 GLU A O 1
ATOM 2347 N N . GLU A 1 291 ? -15.470 39.102 22.744 1.00 65.44 291 GLU A N 1
ATOM 2348 C CA . GLU A 1 291 ? -14.631 40.303 22.913 1.00 65.44 291 GLU A CA 1
ATOM 2349 C C . GLU A 1 291 ? -15.283 41.612 22.399 1.00 65.44 291 GLU A C 1
ATOM 2351 O O . GLU A 1 291 ? -14.675 42.681 22.514 1.00 65.44 291 GLU A O 1
ATOM 2356 N N . LYS A 1 292 ? -16.506 41.558 21.850 1.00 52.09 292 LYS A N 1
ATOM 2357 C CA . LYS A 1 292 ? -17.295 42.723 21.396 1.00 52.09 292 LYS A CA 1
ATOM 2358 C C . LYS A 1 292 ? -18.464 43.039 22.319 1.00 52.09 292 LYS A C 1
ATOM 2360 O O . LYS A 1 292 ? -18.731 44.251 22.485 1.00 52.09 292 LYS A O 1
#

Sequence (292 aa):
MRADSHFVLLGVDAATTGRLSVIFSREYFGTDGNELIERIEQWHRDCAWNVSSYNKKLQKRVYFTGAPSPYEIALCTYGREQGNSIKGTDKVIANAVERILPCIVDGKIVPVDIMREVVHRAQHPQNYKSKTLWQQVLSVACALTRKHLIEKGEECLVMKSPESLDAKCGRMLAIADSIEAWVLREEKIDRTTTAMRYYTKFCENPCDTWVIIQRNLKPYEMKLRGRARNLQTLLGEISAAISEEEFQQKRNLDGTFCLGFDSQRYETIEEAKRIKKENDEKKIKKLEEEEK

Organism: NCBI:txid39488

Foldseek 3Di:
DAQADKDKDWDWDCPDVPDIDTLDIDIAGGCSVVVLVVLLVVLFVQLWFFAWDQDPVVNDIDTDTTHDQQLLLQQLQAFADDPQDTDHDPVSSVVSSSQCVCCSRVVDQRDPSSLQRLLLQLLCCVSDPDPNHSVSSLSNNLSNVSNNCVVVVNCPVDLQFDPDPLLLLLLLLLLLQLLQVVVCVVVVNPDHQLSNVCSNVCQFQVPVSVVVSVVVSVVSCVVCPVVSVVSVVVSVVSVVSDDPVCNNPDGRRDSSSSSNNSSNNVVSVVVVVVVVVVVVVVVVVVVVVVVD